Protein AF-A0A562Q7J7-F1 (afdb_monomer_lite)

Secondary structure (DSSP, 8-state):
----PPPHHHHHHHHHHHHHTT----HHHHHHHH-S-HHHHHHHHHHHHHHHHHHHSHHHHHHHHHHHHHHHHHHHHHHHHHHHHHHHHHHHHHHHHHHHHHHHHHHHHHHHHHHHHHHHHHHHHHHHHHHHHHHHHHHHHHHHHHHHHHHHHHHHHHHHHHHHHHHHHHHHHHHHHHHHHHHHHHHHHHHHHHHHHHHHHHHHHHHHHHHHHHHHHHHHHHHHHHHHHHHHHHHHHHHHHHHHHHHHHHHSS---

Organism: NCBI:txid459528

pLDDT: mean 88.4, std 13.12, range [31.81, 98.38]

Structure (mmCIF, N/CA/C/O backbone):
data_AF-A0A562Q7J7-F1
#
_entry.id   AF-A0A562Q7J7-F1
#
loop_
_atom_site.group_PDB
_atom_site.id
_atom_site.type_symbol
_atom_site.label_atom_id
_atom_site.label_alt_id
_atom_site.label_comp_id
_atom_site.label_asym_id
_atom_site.label_entity_id
_atom_site.label_seq_id
_atom_site.pdbx_PDB_ins_code
_atom_site.Cartn_x
_atom_site.Cartn_y
_atom_site.Cartn_z
_atom_site.occupancy
_atom_site.B_iso_or_equiv
_atom_site.auth_seq_id
_atom_site.auth_comp_id
_atom_site.auth_asym_id
_atom_site.auth_atom_id
_atom_site.pdbx_PDB_model_num
ATOM 1 N N . MET A 1 1 ? -85.890 -33.915 95.469 1.00 35.91 1 MET A N 1
ATOM 2 C CA . MET A 1 1 ? -85.700 -32.673 94.689 1.00 35.91 1 MET A CA 1
ATOM 3 C C . MET A 1 1 ? -84.380 -32.047 95.105 1.00 35.91 1 MET A C 1
ATOM 5 O O . MET A 1 1 ? -84.135 -31.919 96.298 1.00 35.91 1 MET A O 1
ATOM 9 N N . SER A 1 2 ? -83.494 -31.827 94.133 1.00 39.31 2 SER A N 1
ATOM 10 C CA . SER A 1 2 ? -82.071 -31.518 94.318 1.00 39.31 2 SER A CA 1
ATOM 11 C C . SER A 1 2 ? -81.856 -30.267 95.178 1.00 39.31 2 SER A C 1
ATOM 13 O O . SER A 1 2 ? -82.356 -29.193 94.851 1.00 39.31 2 SER A O 1
ATOM 15 N N . ARG A 1 3 ? -81.115 -30.404 96.286 1.00 50.59 3 ARG A N 1
ATOM 16 C CA . ARG A 1 3 ? -80.579 -29.270 97.048 1.00 50.59 3 ARG A CA 1
ATOM 17 C C . ARG A 1 3 ? -79.450 -28.661 96.215 1.00 50.59 3 ARG A C 1
ATOM 19 O O . ARG A 1 3 ? -78.318 -29.124 96.313 1.00 50.59 3 ARG A O 1
ATOM 26 N N . SER A 1 4 ? -79.756 -27.663 95.388 1.00 56.75 4 SER A N 1
ATOM 27 C CA . SER A 1 4 ? -78.712 -26.873 94.728 1.00 56.75 4 SER A CA 1
ATOM 28 C C . SER A 1 4 ? -77.917 -26.139 95.808 1.00 56.75 4 SER A C 1
ATOM 30 O O . SER A 1 4 ? -78.435 -25.238 96.467 1.00 56.75 4 SER A O 1
ATOM 32 N N . GLY A 1 5 ? -76.692 -26.593 96.069 1.00 68.69 5 GLY A N 1
ATOM 33 C CA . GLY A 1 5 ? -75.758 -25.894 96.943 1.00 68.69 5 GLY A CA 1
ATOM 34 C C . GLY A 1 5 ? -75.297 -24.598 96.280 1.00 68.69 5 GLY A C 1
ATOM 35 O O . GLY A 1 5 ? -75.133 -24.548 95.066 1.00 68.69 5 GLY A O 1
ATOM 36 N N . ILE A 1 6 ? -75.101 -23.553 97.077 1.00 80.50 6 ILE A N 1
ATOM 37 C CA . ILE A 1 6 ? -74.568 -22.267 96.610 1.00 80.50 6 ILE A CA 1
ATOM 38 C C . ILE A 1 6 ? -73.103 -22.429 96.222 1.00 80.50 6 ILE A C 1
ATOM 40 O O . ILE A 1 6 ? -72.349 -23.073 96.957 1.00 80.50 6 ILE A O 1
ATOM 44 N N . SER A 1 7 ? -72.698 -21.830 95.103 1.00 85.50 7 SER A N 1
ATOM 45 C CA . SER A 1 7 ? -71.311 -21.829 94.644 1.00 85.50 7 SER A CA 1
ATOM 46 C C . SER A 1 7 ? -70.548 -20.573 95.092 1.00 85.50 7 SER A C 1
ATOM 48 O O . SER A 1 7 ? -71.128 -19.536 95.416 1.00 85.50 7 SER A O 1
ATOM 50 N N . LYS A 1 8 ? -69.211 -20.645 95.075 1.00 82.00 8 LYS A N 1
ATOM 51 C CA . LYS A 1 8 ? -68.334 -19.491 95.339 1.00 82.00 8 LYS A CA 1
ATOM 52 C C . LYS A 1 8 ? -68.566 -18.348 94.336 1.00 82.00 8 LYS A C 1
ATOM 54 O O . LYS A 1 8 ? -68.459 -17.188 94.718 1.00 82.00 8 LYS A O 1
ATOM 59 N N . ALA A 1 9 ? -68.928 -18.663 93.088 1.00 83.38 9 ALA A N 1
ATOM 60 C CA . ALA A 1 9 ? -69.230 -17.672 92.054 1.00 83.38 9 ALA A CA 1
ATOM 61 C C . ALA A 1 9 ? -70.526 -16.894 92.351 1.00 83.38 9 ALA A C 1
ATOM 63 O O . ALA A 1 9 ? -70.558 -15.681 92.166 1.00 83.38 9 ALA A O 1
ATOM 64 N N . ASP A 1 10 ? -71.550 -17.561 92.895 1.00 84.56 10 ASP A N 1
ATOM 65 C CA . ASP A 1 10 ? -72.810 -16.908 93.285 1.00 84.56 10 ASP A CA 1
ATOM 66 C C . ASP A 1 10 ? -72.589 -15.920 94.441 1.00 84.56 10 ASP A C 1
ATOM 68 O O . ASP A 1 10 ? -73.113 -14.806 94.435 1.00 84.56 10 ASP A O 1
ATOM 72 N N . VAL A 1 11 ? -71.748 -16.300 95.413 1.00 84.56 11 VAL A N 1
ATOM 73 C CA . VAL A 1 11 ? -71.340 -15.423 96.526 1.00 84.56 11 VAL A CA 1
ATOM 74 C C . VAL A 1 11 ? -70.516 -14.238 96.019 1.00 84.56 11 VAL A C 1
ATOM 76 O O . VAL A 1 11 ? -70.746 -13.112 96.454 1.00 84.56 11 VAL A O 1
ATOM 79 N N . GLN A 1 12 ? -69.596 -14.467 95.079 1.00 85.25 12 GLN A N 1
ATOM 80 C CA . GLN A 1 12 ? -68.791 -13.413 94.457 1.00 85.25 12 GLN A CA 1
ATOM 81 C C . GLN A 1 12 ? -69.664 -12.392 93.719 1.00 85.25 12 GLN A C 1
ATOM 83 O O . GLN A 1 12 ? -69.497 -11.189 93.902 1.00 85.25 12 GLN A O 1
ATOM 88 N N . HIS A 1 13 ? -70.628 -12.864 92.929 1.00 85.50 13 HIS A N 1
ATOM 89 C CA . HIS A 1 13 ? -71.515 -11.996 92.163 1.00 85.50 13 HIS A CA 1
ATOM 90 C C . HIS A 1 13 ? -72.437 -11.166 93.069 1.00 85.50 13 HIS A C 1
ATOM 92 O O . HIS A 1 13 ? -72.634 -9.975 92.835 1.00 85.50 13 HIS A O 1
ATOM 98 N N . ALA A 1 14 ? -72.946 -11.762 94.152 1.00 84.75 14 ALA A N 1
ATOM 99 C CA . ALA A 1 14 ? -73.742 -11.054 95.152 1.00 84.75 14 ALA A CA 1
ATOM 100 C C . ALA A 1 14 ? -72.937 -9.974 95.892 1.00 84.75 14 ALA A C 1
ATOM 102 O O . ALA A 1 14 ? -73.453 -8.883 96.130 1.00 84.75 14 ALA A O 1
ATOM 103 N N . ILE A 1 15 ? -71.669 -10.254 96.220 1.00 84.31 15 ILE A N 1
ATOM 104 C CA . ILE A 1 15 ? -70.741 -9.263 96.782 1.00 84.31 15 ILE A CA 1
ATOM 105 C C . ILE A 1 15 ? -70.550 -8.100 95.801 1.00 84.31 15 ILE A C 1
ATOM 107 O O . ILE A 1 15 ? -70.709 -6.950 96.192 1.00 84.31 15 ILE A O 1
ATOM 111 N N . GLU A 1 16 ? -70.277 -8.381 94.526 1.00 85.06 16 GLU A N 1
ATOM 112 C CA . GLU A 1 16 ? -70.058 -7.348 93.504 1.00 85.06 16 GLU A CA 1
ATOM 113 C C . GLU A 1 16 ? -71.302 -6.493 93.229 1.00 85.06 16 GLU A C 1
ATOM 115 O O . GLU A 1 16 ? -71.177 -5.290 92.997 1.00 85.06 16 GLU A O 1
ATOM 120 N N . MET A 1 17 ? -72.502 -7.082 93.267 1.00 84.69 17 MET A N 1
ATOM 121 C CA . MET A 1 17 ? -73.753 -6.326 93.162 1.00 84.69 17 MET A CA 1
ATOM 122 C C . MET A 1 17 ? -73.960 -5.407 94.370 1.00 84.69 17 MET A C 1
ATOM 124 O O . MET A 1 17 ? -74.238 -4.224 94.187 1.00 84.69 17 MET A O 1
ATOM 128 N N . LEU A 1 18 ? -73.752 -5.911 95.592 1.00 84.12 18 LEU A N 1
ATOM 129 C CA . LEU A 1 18 ? -73.847 -5.101 96.813 1.00 84.12 18 LEU A CA 1
ATOM 130 C C . LEU A 1 18 ? -72.819 -3.959 96.833 1.00 84.12 18 LEU A C 1
ATOM 132 O O . LEU A 1 18 ? -73.160 -2.842 97.219 1.00 84.12 18 LEU A O 1
ATOM 136 N N . GLU A 1 19 ? -71.592 -4.214 96.368 1.00 84.50 19 GLU A N 1
ATOM 137 C CA . GLU A 1 19 ? -70.528 -3.209 96.245 1.00 84.50 19 GLU A CA 1
ATOM 138 C C . GLU A 1 19 ? -70.881 -2.119 95.220 1.00 84.50 19 GLU A C 1
ATOM 140 O O . GLU A 1 19 ? -70.718 -0.934 95.511 1.00 84.50 19 GLU A O 1
ATOM 145 N N . LYS A 1 20 ? -71.410 -2.488 94.043 1.00 84.50 20 LYS A N 1
ATOM 146 C CA . LYS A 1 20 ? -71.852 -1.525 93.013 1.00 84.50 20 LYS A CA 1
ATOM 147 C C . LYS A 1 20 ? -73.041 -0.675 93.463 1.00 84.50 20 LYS A C 1
ATOM 149 O O . LYS A 1 20 ? -73.146 0.478 93.059 1.00 84.50 20 LYS A O 1
ATOM 154 N N . GLU A 1 21 ? -73.917 -1.233 94.295 1.00 83.31 21 GLU A N 1
ATOM 155 C CA . GLU A 1 21 ? -75.060 -0.531 94.890 1.00 83.31 21 GLU A CA 1
ATOM 156 C C . GLU A 1 21 ? -74.686 0.311 96.126 1.00 83.31 21 GLU A C 1
ATOM 158 O O . GLU A 1 21 ? -75.551 0.984 96.688 1.00 83.31 21 GLU A O 1
ATOM 163 N N . GLY A 1 22 ? -73.420 0.284 96.569 1.00 78.75 22 GLY A N 1
ATOM 164 C CA . GLY A 1 22 ? -72.950 1.016 97.751 1.00 78.75 22 GLY A CA 1
ATOM 165 C C . GLY A 1 22 ? -73.528 0.503 99.077 1.00 78.75 22 GLY A C 1
ATOM 166 O O . GLY A 1 22 ? -73.533 1.233 100.069 1.00 78.75 22 GLY A O 1
ATOM 167 N N . LYS A 1 23 ? -74.043 -0.732 99.103 1.00 81.00 23 LYS A N 1
ATOM 168 C CA . LYS A 1 23 ? -74.654 -1.367 100.281 1.00 81.00 23 LYS A CA 1
ATOM 169 C C . LYS A 1 23 ? -73.618 -2.146 101.097 1.00 81.00 23 LYS A C 1
ATOM 171 O O . LYS A 1 23 ? -72.549 -2.506 100.605 1.00 81.00 23 LYS A O 1
ATOM 176 N N . SER A 1 24 ? -73.926 -2.426 102.367 1.00 74.56 24 SER A N 1
ATOM 177 C CA . SER A 1 24 ? -73.033 -3.186 103.246 1.00 74.56 24 SER A CA 1
ATOM 178 C C . SER A 1 24 ? -72.863 -4.630 102.771 1.00 74.56 24 SER A C 1
ATOM 180 O O . SER A 1 24 ? -73.827 -5.359 102.566 1.00 74.56 24 SER A O 1
ATOM 182 N N . VAL A 1 25 ? -71.615 -5.078 102.632 1.00 83.56 25 VAL A N 1
ATOM 183 C CA . VAL A 1 25 ? -71.286 -6.452 102.223 1.00 83.56 25 VAL A CA 1
ATOM 184 C C . VAL A 1 25 ? -71.205 -7.346 103.463 1.00 83.56 25 VAL A C 1
ATOM 186 O O . VAL A 1 25 ? -70.131 -7.800 103.873 1.00 83.56 25 VAL A O 1
ATOM 189 N N . THR A 1 26 ? -72.342 -7.570 104.125 1.00 85.06 26 THR A N 1
ATOM 190 C CA . THR A 1 26 ? -72.429 -8.486 105.272 1.00 85.06 26 THR A CA 1
ATOM 191 C C . THR A 1 26 ? -72.976 -9.853 104.853 1.00 85.06 26 THR A C 1
ATOM 193 O O . THR A 1 26 ? -73.651 -9.992 103.836 1.00 85.06 26 THR A O 1
ATOM 196 N N . VAL A 1 27 ? -72.666 -10.908 105.618 1.00 82.50 27 VAL A N 1
ATOM 197 C CA . VAL A 1 27 ? -73.161 -12.271 105.329 1.00 82.50 27 VAL A CA 1
ATOM 198 C C . VAL A 1 27 ? -74.701 -12.329 105.280 1.00 82.50 27 VAL A C 1
ATOM 200 O O . VAL A 1 27 ? -75.218 -13.000 104.387 1.00 82.50 27 VAL A O 1
ATOM 203 N N . PRO A 1 28 ? -75.451 -11.635 106.164 1.00 82.31 28 PRO A N 1
ATOM 204 C CA . PRO A 1 28 ? -76.903 -11.505 106.040 1.00 82.31 28 PRO A CA 1
ATOM 205 C C . PRO A 1 28 ? -77.363 -10.848 104.735 1.00 82.31 28 PRO A C 1
ATOM 207 O O . PRO A 1 28 ? -78.268 -11.380 104.100 1.00 82.31 28 PRO A O 1
ATOM 210 N N . ASP A 1 29 ? -76.721 -9.761 104.304 1.00 83.62 29 ASP A N 1
ATOM 211 C CA . ASP A 1 29 ? -77.108 -9.036 103.084 1.00 83.62 29 ASP A CA 1
ATOM 212 C C . ASP A 1 29 ? -76.883 -9.894 101.834 1.00 83.62 29 ASP A C 1
ATOM 214 O O . ASP A 1 29 ? -77.772 -10.038 100.998 1.00 83.62 29 ASP A O 1
ATOM 218 N N . ILE A 1 30 ? -75.734 -10.573 101.756 1.00 83.88 30 ILE A N 1
ATOM 219 C CA . ILE A 1 30 ? -75.434 -11.530 100.680 1.00 83.88 30 ILE A CA 1
ATOM 220 C C . ILE A 1 30 ? -76.483 -12.646 100.663 1.00 83.88 30 ILE A C 1
ATOM 222 O O . ILE A 1 30 ? -76.995 -13.023 99.612 1.00 83.88 30 ILE A O 1
ATOM 226 N N . ARG A 1 31 ? -76.854 -13.154 101.840 1.00 84.62 31 ARG A N 1
ATOM 227 C CA . ARG A 1 31 ? -77.850 -14.216 101.989 1.00 84.62 31 ARG A CA 1
ATOM 228 C C . ARG A 1 31 ? -79.251 -13.793 101.543 1.00 84.62 31 ARG A C 1
ATOM 230 O O . ARG A 1 31 ? -79.987 -14.649 101.063 1.00 84.62 31 ARG A O 1
ATOM 237 N N . VAL A 1 32 ? -79.624 -12.519 101.683 1.00 83.50 32 VAL A N 1
ATOM 238 C CA . VAL A 1 32 ? -80.907 -11.994 101.176 1.00 83.50 32 VAL A CA 1
ATOM 239 C C . VAL A 1 32 ? -80.967 -12.069 99.647 1.00 83.50 32 VAL A C 1
ATOM 241 O O . VAL A 1 32 ? -82.028 -12.359 99.102 1.00 83.50 32 VAL A O 1
ATOM 244 N N . LEU A 1 33 ? -79.839 -11.880 98.959 1.00 80.88 33 LEU A N 1
ATOM 245 C CA . LEU A 1 33 ? -79.770 -11.915 97.496 1.00 80.88 33 LEU A CA 1
ATOM 246 C C . LEU A 1 33 ? -79.760 -13.327 96.896 1.00 80.88 33 LEU A C 1
ATOM 248 O O . LEU A 1 33 ? -80.424 -13.555 95.890 1.00 80.88 33 LEU A O 1
ATOM 252 N N . ILE A 1 34 ? -79.009 -14.267 97.480 1.00 83.38 34 ILE A N 1
ATOM 253 C CA . ILE A 1 34 ? -78.770 -15.597 96.868 1.00 83.38 34 ILE A CA 1
ATOM 254 C C . ILE A 1 34 ? -79.280 -16.783 97.702 1.00 83.38 34 ILE A C 1
ATOM 256 O O . ILE A 1 34 ? -79.218 -17.930 97.262 1.00 83.38 34 ILE A O 1
ATOM 260 N N . GLY A 1 35 ? -79.801 -16.538 98.908 1.00 77.25 35 GLY A N 1
ATOM 261 C CA . GLY A 1 35 ? -80.276 -17.576 99.828 1.00 77.25 35 GLY A CA 1
ATOM 262 C C . GLY A 1 35 ? -79.152 -18.376 100.506 1.00 77.25 35 GLY A C 1
ATOM 263 O O . GLY A 1 35 ? -77.994 -17.984 100.490 1.00 77.25 35 GLY A O 1
ATOM 264 N N . GLY A 1 36 ? -79.493 -19.507 101.143 1.00 82.25 36 GLY A N 1
ATOM 265 C CA . GLY A 1 36 ? -78.559 -20.540 101.643 1.00 82.25 36 GLY A CA 1
ATOM 266 C C . GLY A 1 36 ? -78.050 -20.433 103.083 1.00 82.25 36 GLY A C 1
ATOM 267 O O . GLY A 1 36 ? -78.673 -19.801 103.937 1.00 82.25 36 GLY A O 1
ATOM 268 N N . SER A 1 37 ? -76.966 -21.158 103.398 1.00 83.06 37 SER A N 1
ATOM 269 C CA . SER A 1 37 ? -76.436 -21.278 104.767 1.00 83.06 37 SER A CA 1
ATOM 270 C C . SER A 1 37 ? -75.451 -20.160 105.092 1.00 83.06 37 SER A C 1
ATOM 272 O O . SER A 1 37 ? -74.492 -19.931 104.353 1.00 83.06 37 SER A O 1
ATOM 274 N N . PHE A 1 38 ? -75.644 -19.523 106.249 1.00 83.75 38 PHE A N 1
ATOM 275 C CA . PHE A 1 38 ? -74.764 -18.475 106.765 1.00 83.75 38 PHE A CA 1
ATOM 276 C C . PHE A 1 38 ? -73.295 -18.921 106.810 1.00 83.75 38 PHE A C 1
ATOM 278 O O . PHE A 1 38 ? -72.417 -18.184 106.377 1.00 83.75 38 PHE A O 1
ATOM 285 N N . THR A 1 39 ? -73.022 -20.147 107.267 1.00 82.38 39 THR A N 1
ATOM 286 C CA . THR A 1 39 ? -71.656 -20.681 107.400 1.00 82.38 39 THR A CA 1
ATOM 287 C C . THR A 1 39 ? -70.979 -20.909 106.049 1.00 82.38 39 THR A C 1
ATOM 289 O O . THR A 1 39 ? -69.785 -20.655 105.905 1.00 82.38 39 THR A O 1
ATOM 292 N N . THR A 1 40 ? -71.741 -21.333 105.039 1.00 83.56 40 THR A N 1
ATOM 293 C CA . THR A 1 40 ? -71.252 -21.536 103.669 1.00 83.56 40 THR A CA 1
ATOM 294 C C . THR A 1 40 ? -70.923 -20.202 103.004 1.00 83.56 40 THR A C 1
ATOM 296 O O . THR A 1 40 ? -69.844 -20.053 102.437 1.00 83.56 40 THR A O 1
ATOM 299 N N . ILE A 1 41 ? -71.799 -19.205 103.147 1.00 85.00 41 ILE A N 1
ATOM 300 C CA . ILE A 1 41 ? -71.570 -17.850 102.624 1.00 85.00 41 ILE A CA 1
ATOM 301 C C . ILE A 1 41 ? -70.400 -17.187 103.351 1.00 85.00 41 ILE A C 1
ATOM 303 O O . ILE A 1 41 ? -69.551 -16.580 102.711 1.00 85.00 41 ILE A O 1
ATOM 307 N N . GLN A 1 42 ? -70.302 -17.333 104.674 1.00 86.50 42 GLN A N 1
ATOM 308 C CA . GLN A 1 42 ? -69.194 -16.786 105.457 1.00 86.50 42 GLN A CA 1
ATOM 309 C C . GLN A 1 42 ? -67.849 -17.406 105.059 1.00 86.50 42 GLN A C 1
ATOM 311 O O . GLN A 1 42 ? -66.854 -16.690 104.957 1.00 86.50 42 GLN A O 1
ATOM 316 N N . ARG A 1 43 ? -67.813 -18.722 104.814 1.00 85.56 43 ARG A N 1
ATOM 317 C CA . ARG A 1 43 ? -66.619 -19.411 104.318 1.00 85.56 43 ARG A CA 1
ATOM 318 C C . ARG A 1 43 ? -66.225 -18.900 102.933 1.00 85.56 43 ARG A C 1
ATOM 320 O O . ARG A 1 43 ? -65.081 -18.497 102.758 1.00 85.56 43 ARG A O 1
ATOM 327 N N . PHE A 1 44 ? -67.160 -18.858 101.982 1.00 88.06 44 PHE A N 1
ATOM 328 C CA . PHE A 1 44 ? -66.862 -18.367 100.635 1.00 88.06 44 PHE A CA 1
ATOM 329 C C . PHE A 1 44 ? -66.492 -16.884 100.618 1.00 88.06 44 PHE A C 1
ATOM 331 O O . PHE A 1 44 ? -65.549 -16.528 99.926 1.00 88.06 44 PHE A O 1
ATOM 338 N N . LYS A 1 45 ? -67.130 -16.039 101.438 1.00 85.88 45 LYS A N 1
ATOM 339 C CA . LYS A 1 45 ? -66.748 -14.631 101.624 1.00 85.88 45 LYS A CA 1
ATOM 340 C C . LYS A 1 45 ? -65.309 -14.502 102.130 1.00 85.88 45 LYS A C 1
ATOM 342 O O . LYS A 1 45 ? -64.557 -13.716 101.574 1.00 85.88 45 LYS A O 1
ATOM 347 N N . LYS A 1 46 ? -64.899 -15.306 103.120 1.00 83.94 46 LYS A N 1
ATOM 348 C CA . LYS A 1 46 ? -63.509 -15.319 103.614 1.00 83.94 46 LYS A CA 1
ATOM 349 C C . LYS A 1 46 ? -62.511 -15.815 102.568 1.00 83.94 46 LYS A C 1
ATOM 351 O O . LYS A 1 46 ? -61.434 -15.246 102.452 1.00 83.94 46 LYS A O 1
ATOM 356 N N . GLU A 1 47 ? -62.849 -16.860 101.815 1.00 83.44 47 GLU A N 1
ATOM 357 C CA . GLU A 1 47 ? -61.997 -17.367 100.728 1.00 83.44 47 GLU A CA 1
ATOM 358 C C . GLU A 1 47 ? -61.855 -16.328 99.600 1.00 83.44 47 GLU A C 1
ATOM 360 O O . GLU A 1 47 ? -60.758 -16.104 99.105 1.00 83.44 47 GLU A O 1
ATOM 365 N N . ILE A 1 48 ? -62.941 -15.638 99.245 1.00 84.19 48 ILE A N 1
ATOM 366 C CA . ILE A 1 48 ? -62.955 -14.518 98.291 1.00 84.19 48 ILE A CA 1
ATOM 367 C C . ILE A 1 48 ? -62.116 -13.337 98.796 1.00 84.19 48 ILE A C 1
ATOM 369 O O . ILE A 1 48 ? -61.356 -12.743 98.034 1.00 84.19 48 ILE A O 1
ATOM 373 N N . GLU A 1 49 ? -62.234 -12.987 100.077 1.00 79.94 49 GLU A N 1
ATOM 374 C CA . GLU A 1 49 ? -61.443 -11.924 100.702 1.00 79.94 49 GLU A CA 1
ATOM 375 C C . GLU A 1 49 ? -59.952 -12.278 100.736 1.00 79.94 49 GLU A C 1
ATOM 377 O O . GLU A 1 49 ? -59.127 -11.418 100.437 1.00 79.94 49 GLU A O 1
ATOM 382 N N . ALA A 1 50 ? -59.601 -13.536 101.018 1.00 76.50 50 ALA A N 1
ATOM 383 C CA . ALA A 1 50 ? -58.223 -14.028 100.978 1.00 76.50 50 ALA A CA 1
ATOM 384 C C . ALA A 1 50 ? -57.642 -14.015 99.550 1.00 76.50 50 ALA A C 1
ATOM 386 O O . ALA A 1 50 ? -56.506 -13.577 99.347 1.00 76.50 50 ALA A O 1
ATOM 387 N N . ASP A 1 51 ? -58.429 -14.407 98.544 1.00 76.56 51 ASP A N 1
ATOM 388 C CA . ASP A 1 51 ? -58.026 -14.347 97.133 1.00 76.56 51 ASP A CA 1
ATOM 389 C C . ASP A 1 51 ? -57.840 -12.888 96.671 1.00 76.56 51 ASP A C 1
ATOM 391 O O . ASP A 1 51 ? -56.832 -12.544 96.043 1.00 76.56 51 ASP A O 1
ATOM 395 N N . ARG A 1 52 ? -58.762 -11.988 97.053 1.00 72.75 52 ARG A N 1
ATOM 396 C CA . ARG A 1 52 ? -58.663 -10.541 96.790 1.00 72.75 52 ARG A CA 1
ATOM 397 C C . ARG A 1 52 ? -57.453 -9.920 97.495 1.00 72.75 52 ARG A C 1
ATOM 399 O O . ARG A 1 52 ? -56.752 -9.120 96.877 1.00 72.75 52 ARG A O 1
ATOM 406 N N . GLN A 1 53 ? -57.151 -10.297 98.737 1.00 65.44 53 GLN A N 1
ATOM 407 C CA . GLN A 1 53 ? -55.951 -9.857 99.468 1.00 65.44 53 GLN A CA 1
ATOM 408 C C . GLN A 1 53 ? -54.657 -10.378 98.836 1.00 65.44 53 GLN A C 1
ATOM 410 O O . GLN A 1 53 ? -53.660 -9.664 98.813 1.00 65.44 53 GLN A O 1
ATOM 415 N N . THR A 1 54 ? -54.666 -11.572 98.249 1.00 65.81 54 THR A N 1
ATOM 416 C CA . THR A 1 54 ? -53.506 -12.118 97.525 1.00 65.81 54 THR A CA 1
ATOM 417 C C . THR A 1 54 ? -53.250 -11.354 96.216 1.00 65.81 54 THR A C 1
ATOM 419 O O . THR A 1 54 ? -52.103 -11.108 95.845 1.00 65.81 54 THR A O 1
ATOM 422 N N . MET A 1 55 ? -54.316 -10.895 95.552 1.00 64.25 55 MET A N 1
ATOM 423 C CA . MET A 1 55 ? -54.264 -10.071 94.334 1.00 64.25 55 MET A CA 1
ATOM 424 C C . MET A 1 55 ? -53.981 -8.574 94.588 1.00 64.25 55 MET A C 1
ATOM 426 O O . MET A 1 55 ? -53.496 -7.885 93.691 1.00 64.25 55 MET A O 1
ATOM 430 N N . THR A 1 56 ? -54.275 -8.047 95.782 1.00 67.19 56 THR A N 1
ATOM 431 C CA . THR A 1 56 ? -54.140 -6.607 96.121 1.00 67.19 56 THR A CA 1
ATOM 432 C C . THR A 1 56 ? -53.054 -6.298 97.159 1.00 67.19 56 THR A C 1
ATOM 434 O O . THR A 1 56 ? -52.632 -5.143 97.300 1.00 67.19 56 THR A O 1
ATOM 437 N N . GLY A 1 57 ? -52.572 -7.323 97.860 1.00 70.69 57 GLY A N 1
ATOM 438 C CA . GLY A 1 57 ? -51.456 -7.256 98.791 1.00 70.69 57 GLY A CA 1
ATOM 439 C C . GLY A 1 57 ? -50.097 -7.120 98.091 1.00 70.69 57 GLY A C 1
ATOM 440 O O . GLY A 1 57 ? -50.028 -7.018 96.863 1.00 70.69 57 GLY A O 1
ATOM 441 N N . PRO A 1 58 ? -48.993 -7.130 98.857 1.00 71.62 58 PRO A N 1
ATOM 442 C CA . PRO A 1 58 ? -47.643 -6.880 98.344 1.00 71.62 58 PRO A CA 1
ATOM 443 C C . PRO A 1 58 ? -47.260 -7.776 97.155 1.00 71.62 58 PRO A C 1
ATOM 445 O O . PRO A 1 58 ? -46.716 -7.287 96.171 1.00 71.62 58 PRO A O 1
ATOM 448 N N . ALA A 1 59 ? -47.623 -9.063 97.194 1.00 73.25 59 ALA A N 1
ATOM 449 C CA . ALA A 1 59 ? -47.348 -10.018 96.118 1.00 73.25 59 ALA A CA 1
ATOM 450 C C . ALA A 1 59 ? -48.130 -9.724 94.821 1.00 73.25 59 ALA A C 1
ATOM 452 O O . ALA A 1 59 ? -47.583 -9.853 93.726 1.00 73.25 59 ALA A O 1
ATOM 453 N N . GLY A 1 60 ? -49.391 -9.290 94.927 1.00 76.44 60 GLY A N 1
ATOM 454 C CA . GLY A 1 60 ? -50.212 -8.902 93.778 1.00 76.44 60 GLY A CA 1
ATOM 455 C C . GLY A 1 60 ? -49.747 -7.600 93.116 1.00 76.44 60 GLY A C 1
ATOM 456 O O . GLY A 1 60 ? -49.780 -7.494 91.890 1.00 76.44 60 GLY A O 1
ATOM 457 N N . ARG A 1 61 ? -49.239 -6.643 93.909 1.00 78.50 61 ARG A N 1
ATOM 458 C CA . ARG A 1 61 ? -48.593 -5.419 93.397 1.00 78.50 61 ARG A CA 1
ATOM 459 C C . ARG A 1 61 ? -47.297 -5.738 92.658 1.00 78.50 61 ARG A C 1
ATOM 461 O O . ARG A 1 61 ? -47.183 -5.378 91.498 1.00 78.50 61 ARG A O 1
ATOM 468 N N . ILE A 1 62 ? -46.413 -6.539 93.261 1.00 82.31 62 ILE A N 1
ATOM 469 C CA . ILE A 1 62 ? -45.173 -7.007 92.616 1.00 82.31 62 ILE A CA 1
ATOM 470 C C . ILE A 1 62 ? -45.473 -7.711 91.284 1.00 82.31 62 ILE A C 1
ATOM 472 O O . ILE A 1 62 ? -44.804 -7.464 90.287 1.00 82.31 62 ILE A O 1
ATOM 476 N N . ARG A 1 63 ? -46.506 -8.562 91.230 1.00 84.50 63 ARG A N 1
ATOM 477 C CA . ARG A 1 63 ? -46.906 -9.238 89.986 1.00 84.50 63 ARG A CA 1
ATOM 478 C C . ARG A 1 63 ? -47.362 -8.253 88.907 1.00 84.50 63 ARG A C 1
ATOM 480 O O . ARG A 1 63 ? -47.033 -8.448 87.738 1.00 84.50 63 ARG A O 1
ATOM 487 N N . ARG A 1 64 ? -48.119 -7.220 89.285 1.00 83.62 64 ARG A N 1
ATOM 488 C CA . ARG A 1 64 ? -48.575 -6.169 88.367 1.00 83.62 64 ARG A CA 1
ATOM 489 C C . ARG A 1 64 ? -47.399 -5.342 87.853 1.00 83.62 64 ARG A C 1
ATOM 491 O O . ARG A 1 64 ? -47.265 -5.223 86.643 1.00 83.62 64 ARG A O 1
ATOM 498 N N . ASP A 1 65 ? -46.519 -4.898 88.746 1.00 85.81 65 ASP A N 1
ATOM 499 C CA . ASP A 1 65 ? -45.334 -4.102 88.410 1.00 85.81 65 ASP A CA 1
ATOM 500 C C . ASP A 1 65 ? -44.384 -4.877 87.478 1.00 85.81 65 ASP A C 1
ATOM 502 O O . ASP A 1 65 ? -43.878 -4.329 86.503 1.00 85.81 65 ASP A O 1
ATOM 506 N N . ILE A 1 66 ? -44.192 -6.184 87.711 1.00 89.50 66 ILE A N 1
ATOM 507 C CA . ILE A 1 66 ? -43.419 -7.056 86.809 1.00 89.50 66 ILE A CA 1
ATOM 508 C C . ILE A 1 66 ? -44.101 -7.180 85.443 1.00 89.50 66 ILE A C 1
ATOM 510 O O . ILE A 1 66 ? -43.424 -7.127 84.421 1.00 89.50 66 ILE A O 1
ATOM 514 N N . THR A 1 67 ? -45.425 -7.349 85.403 1.00 89.06 67 THR A N 1
ATOM 515 C CA . THR A 1 67 ? -46.165 -7.471 84.133 1.00 89.06 67 THR A CA 1
ATOM 516 C C . THR A 1 67 ? -46.071 -6.179 83.321 1.00 89.06 67 THR A C 1
ATOM 518 O O . THR A 1 67 ? -45.861 -6.223 82.113 1.00 89.06 67 THR A O 1
ATOM 521 N N . GLU A 1 68 ? -46.170 -5.030 83.988 1.00 90.38 68 GLU A N 1
ATOM 522 C CA . GLU A 1 68 ? -46.035 -3.714 83.369 1.00 90.38 68 GLU A CA 1
ATOM 523 C C . GLU A 1 68 ? -44.605 -3.464 82.873 1.00 90.38 68 GLU A C 1
ATOM 525 O O . GLU A 1 68 ? -44.417 -3.006 81.748 1.00 90.38 68 GLU A O 1
ATOM 530 N N . LEU A 1 69 ? -43.589 -3.856 83.650 1.00 93.19 69 LEU A N 1
ATOM 531 C CA . LEU A 1 69 ? -42.192 -3.787 83.222 1.00 93.19 69 LEU A CA 1
ATOM 532 C C . LEU A 1 69 ? -41.919 -4.681 82.005 1.00 93.19 69 LEU A C 1
ATOM 534 O O . LEU A 1 69 ? -41.218 -4.261 81.088 1.00 93.19 69 LEU A O 1
ATOM 538 N N . VAL A 1 70 ? -42.473 -5.898 81.977 1.00 93.69 70 VAL A N 1
ATOM 539 C CA . VAL A 1 70 ? -42.349 -6.815 80.832 1.00 93.69 70 VAL A CA 1
ATOM 540 C C . VAL A 1 70 ? -43.015 -6.225 79.589 1.00 93.69 70 VAL A C 1
ATOM 542 O O . VAL A 1 70 ? -42.399 -6.251 78.528 1.00 93.69 70 VAL A O 1
ATOM 545 N N . ALA A 1 71 ? -44.204 -5.629 79.718 1.00 91.94 71 ALA A N 1
ATOM 546 C CA . ALA A 1 71 ? -44.880 -4.956 78.608 1.00 91.94 71 ALA A CA 1
ATOM 547 C C . ALA A 1 71 ? -44.064 -3.764 78.073 1.00 91.94 71 ALA A C 1
ATOM 549 O O . ALA A 1 71 ? -43.865 -3.636 76.869 1.00 91.94 71 ALA A O 1
ATOM 550 N N . GLN A 1 72 ? -43.496 -2.937 78.959 1.00 93.44 72 GLN A N 1
ATOM 551 C CA . GLN A 1 72 ? -42.602 -1.842 78.556 1.00 93.44 72 GLN A CA 1
ATOM 552 C C . GLN A 1 72 ? -41.329 -2.354 77.864 1.00 93.44 72 GLN A C 1
ATOM 554 O O . GLN A 1 72 ? -40.824 -1.719 76.936 1.00 93.44 72 GLN A O 1
ATOM 559 N N . LEU A 1 73 ? -40.792 -3.495 78.309 1.00 94.88 73 LEU A N 1
ATOM 560 C CA . LEU A 1 73 ? -39.628 -4.123 77.685 1.00 94.88 73 LEU A CA 1
ATOM 561 C C . LEU A 1 73 ? -39.963 -4.664 76.290 1.00 94.88 73 LEU A C 1
ATOM 563 O O . LEU A 1 73 ? -39.158 -4.510 75.373 1.00 94.88 73 LEU A O 1
ATOM 567 N N . GLU A 1 74 ? -41.142 -5.266 76.130 1.00 94.31 74 GLU A N 1
ATOM 568 C CA . GLU A 1 74 ? -41.668 -5.747 74.851 1.00 94.31 74 GLU A CA 1
ATOM 569 C C . GLU A 1 74 ? -41.856 -4.588 73.866 1.00 94.31 74 GLU A C 1
ATOM 571 O O . GLU A 1 74 ? -41.314 -4.631 72.761 1.00 94.31 74 GLU A O 1
ATOM 576 N N . ASP A 1 75 ? -42.507 -3.504 74.291 1.00 94.31 75 ASP A N 1
ATOM 577 C CA . ASP A 1 75 ? -42.682 -2.301 73.473 1.00 94.31 75 ASP A CA 1
ATOM 578 C C . ASP A 1 75 ? -41.335 -1.703 73.050 1.00 94.31 75 ASP A C 1
ATOM 580 O O . ASP A 1 75 ? -41.138 -1.335 71.887 1.00 94.31 75 ASP A O 1
ATOM 584 N N . LYS A 1 76 ? -40.368 -1.651 73.974 1.00 94.81 76 LYS A N 1
ATOM 585 C CA . LYS A 1 76 ? -39.018 -1.160 73.682 1.00 94.81 76 LYS A CA 1
ATOM 586 C C . LYS A 1 76 ? -38.277 -2.073 72.703 1.00 94.81 76 LYS A C 1
ATOM 588 O O . LYS A 1 76 ? -37.615 -1.569 71.798 1.00 94.81 76 LYS A O 1
ATOM 593 N N . LEU A 1 77 ? -38.404 -3.394 72.838 1.00 95.62 77 LEU A N 1
ATOM 594 C CA . LEU A 1 77 ? -37.835 -4.363 71.896 1.00 95.62 77 LEU A CA 1
ATOM 595 C C . LEU A 1 77 ? -38.456 -4.228 70.504 1.00 95.62 77 LEU A C 1
ATOM 597 O O . LEU A 1 77 ? -37.725 -4.218 69.516 1.00 95.62 77 LEU A O 1
ATOM 601 N N . ILE A 1 78 ? -39.777 -4.058 70.412 1.00 95.56 78 ILE A N 1
ATOM 602 C CA . ILE A 1 78 ? -40.475 -3.836 69.140 1.00 95.56 78 ILE A CA 1
ATOM 603 C C . ILE A 1 78 ? -39.999 -2.535 68.486 1.00 95.56 78 ILE A C 1
ATOM 605 O O . ILE A 1 78 ? -39.761 -2.509 67.278 1.00 95.56 78 ILE A O 1
ATOM 609 N N . GLN A 1 79 ? -39.833 -1.457 69.258 1.00 95.31 79 GLN A N 1
ATOM 610 C CA . GLN A 1 79 ? -39.305 -0.192 68.742 1.00 95.31 79 GLN A CA 1
ATOM 611 C C . GLN A 1 79 ? -37.873 -0.336 68.219 1.00 95.31 79 GLN A C 1
ATOM 613 O O . GLN A 1 79 ? -37.592 0.119 67.111 1.00 95.31 79 GLN A O 1
ATOM 618 N N . ILE A 1 80 ? -36.987 -0.999 68.970 1.00 94.62 80 ILE A N 1
ATOM 619 C CA . ILE A 1 80 ? -35.601 -1.247 68.545 1.00 94.62 80 ILE A CA 1
ATOM 620 C C . ILE A 1 80 ? -35.583 -2.089 67.264 1.00 94.62 80 ILE A C 1
ATOM 622 O O . ILE A 1 80 ? -34.958 -1.690 66.285 1.00 94.62 80 ILE A O 1
ATOM 626 N N . ALA A 1 81 ? -36.338 -3.188 67.219 1.00 94.56 81 ALA A N 1
ATOM 627 C CA . ALA A 1 81 ? -36.414 -4.052 66.043 1.00 94.56 81 ALA A CA 1
ATOM 628 C C . ALA A 1 81 ? -36.962 -3.316 64.807 1.00 94.56 81 ALA A C 1
ATOM 630 O O . ALA A 1 81 ? -36.488 -3.535 63.692 1.00 94.56 81 ALA A O 1
ATOM 631 N N . ARG A 1 82 ? -37.942 -2.415 64.979 1.00 95.69 82 ARG A N 1
ATOM 632 C CA . ARG A 1 82 ? -38.448 -1.567 63.886 1.00 95.69 82 ARG A CA 1
ATOM 633 C C . ARG A 1 82 ? -37.386 -0.596 63.384 1.00 95.69 82 ARG A C 1
ATOM 635 O O . ARG A 1 82 ? -37.206 -0.506 62.174 1.00 95.69 82 ARG A O 1
ATOM 642 N N . LEU A 1 83 ? -36.673 0.079 64.285 1.00 95.75 83 LEU A N 1
ATOM 643 C CA . LEU A 1 83 ? -35.590 0.998 63.925 1.00 95.75 83 LEU A CA 1
ATOM 644 C C . LEU A 1 83 ? -34.461 0.278 63.178 1.00 95.75 83 LEU A C 1
ATOM 646 O O . LEU A 1 83 ? -33.993 0.767 62.152 1.00 95.75 83 LEU A O 1
ATOM 650 N N . GLU A 1 84 ? -34.062 -0.907 63.640 1.00 95.75 84 GLU A N 1
ATOM 651 C CA . GLU A 1 84 ? -33.063 -1.735 62.957 1.00 95.75 84 GLU A CA 1
ATOM 652 C C . GLU A 1 84 ? -33.552 -2.194 61.578 1.00 95.75 84 GLU A C 1
ATOM 654 O O . GLU A 1 84 ? -32.813 -2.102 60.596 1.00 95.75 84 GLU A O 1
ATOM 659 N N . ALA A 1 85 ? -34.812 -2.626 61.466 1.00 96.19 85 ALA A N 1
ATOM 660 C CA . ALA A 1 85 ? -35.399 -3.033 60.193 1.00 96.19 85 ALA A CA 1
ATOM 661 C C . ALA A 1 85 ? -35.511 -1.865 59.199 1.00 96.19 85 ALA A C 1
ATOM 663 O O . ALA A 1 85 ? -35.261 -2.044 58.006 1.00 96.19 85 ALA A O 1
ATOM 664 N N . GLU A 1 86 ? -35.877 -0.670 59.661 1.00 96.44 86 GLU A N 1
ATOM 665 C CA . GLU A 1 86 ? -35.904 0.543 58.839 1.00 96.44 86 GLU A CA 1
ATOM 666 C C . GLU A 1 86 ? -34.496 0.958 58.404 1.00 96.44 86 GLU A C 1
ATOM 668 O O . GLU A 1 86 ? -34.288 1.240 57.222 1.00 96.44 86 GLU A O 1
ATOM 673 N N . GLY A 1 87 ? -33.515 0.903 59.309 1.00 96.25 87 GLY A N 1
ATOM 674 C CA . GLY A 1 87 ? -32.108 1.152 58.996 1.00 96.25 87 GLY A CA 1
ATOM 675 C C . GLY A 1 87 ? -31.559 0.175 57.953 1.00 96.25 87 GLY A C 1
ATOM 676 O O . GLY A 1 87 ? -30.949 0.597 56.969 1.00 96.25 87 GLY A O 1
ATOM 677 N N . ALA A 1 88 ? -31.842 -1.121 58.105 1.00 95.56 88 ALA A N 1
ATOM 678 C CA . ALA A 1 88 ? -31.446 -2.150 57.147 1.00 95.56 88 ALA A CA 1
ATOM 679 C C . ALA A 1 88 ? -32.113 -1.953 55.774 1.00 95.56 88 ALA A C 1
ATOM 681 O O . ALA A 1 88 ? -31.443 -2.051 54.746 1.00 95.56 88 ALA A O 1
ATOM 682 N N . LYS A 1 89 ? -33.410 -1.613 55.736 1.00 96.88 89 LYS A N 1
ATOM 683 C CA . LYS A 1 89 ? -34.124 -1.288 54.487 1.00 96.88 89 LYS A CA 1
ATOM 684 C C . LYS A 1 89 ? -33.540 -0.055 53.801 1.00 96.88 89 LYS A C 1
ATOM 686 O O . LYS A 1 89 ? -33.383 -0.059 52.581 1.00 96.88 89 LYS A O 1
ATOM 691 N N . ALA A 1 90 ? -33.211 0.987 54.562 1.00 96.50 90 ALA A N 1
ATOM 692 C CA . ALA A 1 90 ? -32.591 2.193 54.027 1.00 96.50 90 ALA A CA 1
ATOM 693 C C . ALA A 1 90 ? -31.199 1.899 53.446 1.00 96.50 90 ALA A C 1
ATOM 695 O O . ALA A 1 90 ? -30.901 2.328 52.332 1.00 96.50 90 ALA A O 1
ATOM 696 N N . ALA A 1 91 ? -30.380 1.113 54.154 1.00 96.69 91 ALA A N 1
ATOM 697 C CA . ALA A 1 91 ? -29.063 0.691 53.685 1.00 96.69 91 ALA A CA 1
ATOM 698 C C . ALA A 1 91 ? -29.147 -0.171 52.415 1.00 96.69 91 ALA A C 1
ATOM 700 O O . ALA A 1 91 ? -28.397 0.065 51.467 1.00 96.69 91 ALA A O 1
ATOM 701 N N . LEU A 1 92 ? -30.090 -1.119 52.361 1.00 97.06 92 LEU A N 1
ATOM 702 C CA . LEU A 1 92 ? -30.331 -1.942 51.174 1.00 97.06 92 LEU A CA 1
ATOM 703 C C . LEU A 1 92 ? -30.728 -1.074 49.976 1.00 97.06 92 LEU A C 1
ATOM 705 O O . LEU A 1 92 ? -30.105 -1.171 48.923 1.00 97.06 92 LEU A O 1
ATOM 709 N N . LYS A 1 93 ? -31.698 -0.170 50.155 1.00 97.44 93 LYS A N 1
ATOM 710 C CA . LYS A 1 93 ? -32.159 0.738 49.097 1.00 97.44 93 LYS A CA 1
ATOM 711 C C . LYS A 1 93 ? -31.035 1.645 48.588 1.00 97.44 93 LYS A C 1
ATOM 713 O O . LYS A 1 93 ? -30.912 1.853 47.384 1.00 97.44 93 LYS A O 1
ATOM 718 N N . ALA A 1 94 ? -30.197 2.163 49.486 1.00 97.00 94 ALA A N 1
ATOM 719 C CA . ALA A 1 94 ? -29.023 2.946 49.106 1.00 97.00 94 ALA A CA 1
ATOM 720 C C . ALA A 1 94 ? -28.007 2.101 48.314 1.00 97.00 94 ALA A C 1
ATOM 722 O O . ALA A 1 94 ? -27.458 2.566 47.314 1.00 97.00 94 ALA A O 1
ATOM 723 N N . GLY A 1 95 ? -27.794 0.844 48.718 1.00 97.44 95 GLY A N 1
ATOM 724 C CA . GLY A 1 95 ? -26.951 -0.112 48.000 1.00 97.44 95 GLY A CA 1
ATOM 725 C C . GLY A 1 95 ? -27.471 -0.426 46.596 1.00 97.44 95 GLY A C 1
ATOM 726 O O . GLY A 1 95 ? -26.704 -0.374 45.636 1.00 97.44 95 GLY A O 1
ATOM 727 N N . GLU A 1 96 ? -28.772 -0.683 46.455 1.00 97.69 96 GLU A N 1
ATOM 728 C CA . GLU A 1 96 ? -29.431 -0.922 45.165 1.00 97.69 96 GLU A CA 1
ATOM 729 C C . GLU A 1 96 ? -29.294 0.281 44.230 1.00 97.69 96 GLU A C 1
ATOM 731 O O . GLU A 1 96 ? -28.913 0.117 43.072 1.00 97.69 96 GLU A O 1
ATOM 736 N N . GLN A 1 97 ? -29.525 1.497 44.735 1.00 97.44 97 GLN A N 1
ATOM 737 C CA . GLN A 1 97 ? -29.355 2.727 43.959 1.00 97.44 97 GLN A CA 1
ATOM 738 C C . GLN A 1 97 ? -27.903 2.920 43.505 1.00 97.44 97 GLN A C 1
ATOM 740 O O . GLN A 1 97 ? -27.655 3.218 42.337 1.00 97.44 97 GLN A O 1
ATOM 745 N N . ALA A 1 98 ? -26.934 2.697 44.397 1.00 97.75 98 ALA A N 1
ATOM 746 C CA . ALA A 1 98 ? -25.519 2.807 44.058 1.00 97.75 98 ALA A CA 1
ATOM 747 C C . ALA A 1 98 ? -25.087 1.762 43.015 1.00 97.75 98 ALA A C 1
ATOM 749 O O . ALA A 1 98 ? -24.290 2.068 42.127 1.00 97.75 98 ALA A O 1
ATOM 750 N N . MET A 1 99 ? -25.602 0.532 43.101 1.00 97.69 99 MET A N 1
ATOM 751 C CA . MET A 1 99 ? -25.312 -0.516 42.119 1.00 97.69 99 MET A CA 1
ATOM 752 C C . MET A 1 99 ? -25.991 -0.253 40.775 1.00 97.69 99 MET A C 1
ATOM 754 O O . MET A 1 99 ? -25.351 -0.429 39.740 1.00 97.69 99 MET A O 1
ATOM 758 N N . ALA A 1 100 ? -27.237 0.223 40.777 1.00 97.94 100 ALA A N 1
ATOM 759 C CA . ALA A 1 100 ? -27.944 0.614 39.562 1.00 97.94 100 ALA A CA 1
ATOM 760 C C . ALA A 1 100 ? -27.205 1.738 38.823 1.00 97.94 100 ALA A C 1
ATOM 762 O O . ALA A 1 100 ? -27.021 1.659 37.609 1.00 97.94 100 ALA A O 1
ATOM 763 N N . GLU A 1 101 ? -26.699 2.735 39.552 1.00 97.81 101 GLU A N 1
ATOM 764 C CA . GLU A 1 101 ? -25.929 3.826 38.954 1.00 97.81 101 GLU A CA 1
ATOM 765 C C . GLU A 1 101 ? -24.588 3.343 38.387 1.00 97.81 101 GLU A C 1
ATOM 767 O O . GLU A 1 101 ? -24.223 3.689 37.263 1.00 97.81 101 GLU A O 1
ATOM 772 N N . LYS A 1 102 ? -23.875 2.465 39.106 1.00 97.94 102 LYS A N 1
ATOM 773 C CA . LYS A 1 102 ? -22.652 1.835 38.580 1.00 97.94 102 LYS A CA 1
ATOM 774 C C . LYS A 1 102 ? -22.923 1.035 37.307 1.00 97.94 102 LYS A C 1
ATOM 776 O O . LYS A 1 102 ? -22.129 1.113 36.372 1.00 97.94 102 LYS A O 1
ATOM 781 N N . LEU A 1 103 ? -24.027 0.289 37.259 1.00 98.31 103 LEU A N 1
ATOM 782 C CA . LEU A 1 103 ? -24.422 -0.485 36.083 1.00 98.31 103 LEU A CA 1
ATOM 783 C C . LEU A 1 103 ? -24.743 0.434 34.898 1.00 98.31 103 LEU A C 1
ATOM 785 O O . LEU A 1 103 ? -24.296 0.175 33.782 1.00 98.31 103 LEU A O 1
ATOM 789 N N . ARG A 1 104 ? -25.460 1.536 35.146 1.00 98.19 104 ARG A N 1
ATOM 790 C CA . ARG A 1 104 ? -25.773 2.555 34.137 1.00 98.19 104 ARG A CA 1
ATOM 791 C C . ARG A 1 104 ? -24.497 3.143 33.533 1.00 98.19 104 ARG A C 1
ATOM 793 O O . ARG A 1 104 ? -24.320 3.087 32.320 1.00 98.19 104 ARG A O 1
ATOM 800 N N . LEU A 1 105 ? -23.572 3.607 34.376 1.00 98.19 105 LEU A N 1
ATOM 801 C CA . LEU A 1 105 ? -22.291 4.174 33.939 1.00 98.19 105 LEU A CA 1
ATOM 802 C C . LEU A 1 105 ? -21.418 3.149 33.197 1.00 98.19 105 LEU A C 1
ATOM 804 O O . LEU A 1 105 ? -20.752 3.488 32.216 1.00 98.19 105 LEU A O 1
ATOM 808 N N . ALA A 1 106 ? -21.415 1.889 33.642 1.00 97.62 106 ALA A N 1
ATOM 809 C CA . ALA A 1 106 ? -20.693 0.816 32.964 1.00 97.62 106 ALA A CA 1
ATOM 810 C C . ALA A 1 106 ? -21.259 0.551 31.561 1.00 97.62 106 ALA A C 1
ATOM 812 O O . ALA A 1 106 ? -20.485 0.433 30.610 1.00 97.62 106 ALA A O 1
ATOM 813 N N . ASN A 1 107 ? -22.586 0.524 31.416 1.00 98.12 107 ASN A N 1
ATOM 814 C CA . ASN A 1 107 ? -23.252 0.340 30.126 1.00 98.12 107 ASN A CA 1
ATOM 815 C C . ASN A 1 107 ? -22.996 1.510 29.169 1.00 98.12 107 ASN A C 1
ATOM 817 O O . ASN A 1 107 ? -22.693 1.285 28.000 1.00 98.12 107 ASN A O 1
ATOM 821 N N . GLU A 1 108 ? -23.037 2.751 29.657 1.00 98.19 108 GLU A N 1
ATOM 822 C CA . GLU A 1 108 ? -22.700 3.935 28.852 1.00 98.19 108 GLU A CA 1
ATOM 823 C C . GLU A 1 108 ? -21.256 3.883 28.350 1.00 98.19 108 GLU A C 1
ATOM 825 O O . GLU A 1 108 ? -20.977 4.123 27.171 1.00 98.19 108 GLU A O 1
ATOM 830 N N . ARG A 1 109 ? -20.323 3.499 29.227 1.00 98.12 109 ARG A N 1
ATOM 831 C CA . ARG A 1 109 ? -18.917 3.343 28.854 1.00 98.12 109 ARG A CA 1
ATOM 832 C C . ARG A 1 109 ? -18.718 2.215 27.846 1.00 98.12 109 ARG A C 1
ATOM 834 O O . ARG A 1 109 ? -17.920 2.376 26.925 1.00 98.12 109 ARG A O 1
ATOM 841 N N . LEU A 1 110 ? -19.433 1.102 27.999 1.00 98.25 110 LEU A N 1
ATOM 842 C CA . LEU A 1 110 ? -19.381 -0.024 27.069 1.00 98.25 110 LEU A CA 1
ATOM 843 C C . LEU A 1 110 ? -19.918 0.372 25.688 1.00 98.25 110 LEU A C 1
ATOM 845 O O . LEU A 1 110 ? -19.242 0.116 24.696 1.00 98.25 110 LEU A O 1
ATOM 849 N N . SER A 1 111 ? -21.048 1.082 25.630 1.00 98.00 111 SER A N 1
ATOM 850 C CA . SER A 1 111 ? -21.601 1.622 24.381 1.00 98.00 111 SER A CA 1
ATOM 851 C C . SER A 1 111 ? -20.615 2.570 23.691 1.00 98.00 111 SER A C 1
ATOM 853 O O . SER A 1 111 ? -20.322 2.413 22.508 1.00 98.00 111 SER A O 1
ATOM 855 N N . SER A 1 112 ? -20.014 3.503 24.440 1.00 98.06 112 SER A N 1
ATOM 856 C CA . SER A 1 112 ? -19.012 4.428 23.891 1.00 98.06 112 SER A CA 1
ATOM 857 C C . SER A 1 112 ? -17.764 3.705 23.371 1.00 98.06 112 SER A C 1
ATOM 859 O O . SER A 1 112 ? -17.198 4.087 22.346 1.00 98.06 112 SER A O 1
ATOM 861 N N . LEU A 1 113 ? -17.312 2.655 24.063 1.00 98.19 113 LEU A N 1
ATOM 862 C CA . LEU A 1 113 ? -16.182 1.844 23.608 1.00 98.19 113 LEU A CA 1
ATOM 863 C C . LEU A 1 113 ? -16.526 1.047 22.348 1.00 98.19 113 LEU A C 1
ATOM 865 O O . LEU A 1 113 ? -15.681 0.954 21.464 1.00 98.19 113 LEU A O 1
ATOM 869 N N . GLN A 1 114 ? -17.742 0.512 22.240 1.00 98.31 114 GLN A N 1
ATOM 870 C CA . GLN A 1 114 ? -18.205 -0.193 21.043 1.00 98.31 114 GLN A CA 1
ATOM 871 C C . GLN A 1 114 ? -18.259 0.730 19.822 1.00 98.31 114 GLN A C 1
ATOM 873 O O . GLN A 1 114 ? -17.774 0.352 18.758 1.00 98.31 114 GLN A O 1
ATOM 878 N N . GLU A 1 115 ? -18.770 1.954 19.976 1.00 98.06 115 GLU A N 1
ATOM 879 C CA . GLU A 1 115 ? -18.767 2.955 18.902 1.00 98.06 115 GLU A CA 1
ATOM 880 C C . GLU A 1 115 ? -17.347 3.308 18.453 1.00 98.06 115 GLU A C 1
ATOM 882 O O . GLU A 1 115 ? -17.056 3.305 17.258 1.00 98.06 115 GLU A O 1
ATOM 887 N N . LYS A 1 116 ? -16.434 3.541 19.406 1.00 98.00 116 LYS A N 1
ATOM 888 C CA . LYS A 1 116 ? -15.019 3.807 19.102 1.00 98.00 116 LYS A CA 1
ATOM 889 C C . LYS A 1 116 ? -14.348 2.637 18.395 1.00 98.00 116 LYS A C 1
ATOM 891 O O . LYS A 1 116 ? -13.569 2.864 17.478 1.00 98.00 116 LYS A O 1
ATOM 896 N N . ASN A 1 117 ? -14.638 1.404 18.806 1.00 98.25 117 ASN A N 1
ATOM 897 C CA . ASN A 1 117 ? -14.088 0.223 18.145 1.00 98.25 117 ASN A CA 1
ATOM 898 C C . ASN A 1 117 ? -14.572 0.139 16.698 1.00 98.25 117 ASN A C 1
ATOM 900 O O . ASN A 1 117 ? -13.768 -0.049 15.795 1.00 98.25 117 ASN A O 1
ATOM 904 N N . ARG A 1 118 ? -15.864 0.388 16.469 1.00 98.19 118 ARG A N 1
ATOM 905 C CA . ARG A 1 118 ? -16.444 0.394 15.125 1.00 98.19 118 ARG A CA 1
ATOM 906 C C . ARG A 1 118 ? -15.844 1.486 14.233 1.00 98.19 118 ARG A C 1
ATOM 908 O O . ARG A 1 118 ? -15.572 1.231 13.064 1.00 98.19 118 ARG A O 1
ATOM 915 N N . ASP A 1 119 ? -15.608 2.686 14.769 1.00 98.19 119 ASP A N 1
ATOM 916 C CA . ASP A 1 119 ? -14.895 3.756 14.051 1.00 98.19 119 ASP A CA 1
ATOM 917 C C . ASP A 1 119 ? -13.463 3.341 13.687 1.00 98.19 119 ASP A C 1
ATOM 919 O O . ASP A 1 119 ? -13.038 3.487 12.540 1.00 98.19 119 ASP A O 1
ATOM 923 N N . LEU A 1 120 ? -12.729 2.763 14.643 1.00 98.25 120 LEU A N 1
ATOM 924 C CA . LEU A 1 120 ? -11.368 2.283 14.416 1.00 98.25 120 LEU A CA 1
ATOM 925 C C . LEU A 1 120 ? -11.315 1.165 13.370 1.00 98.25 120 LEU A C 1
ATOM 927 O O . LEU A 1 120 ? -10.440 1.201 12.510 1.00 98.25 120 LEU A O 1
ATOM 931 N N . GLU A 1 121 ? -12.254 0.221 13.395 1.00 98.38 121 GLU A N 1
ATOM 932 C CA . GLU A 1 121 ? -12.375 -0.839 12.389 1.00 98.38 121 GLU A CA 1
ATOM 933 C C . GLU A 1 121 ? -12.622 -0.267 10.988 1.00 98.38 121 GLU A C 1
ATOM 935 O O . GLU A 1 121 ? -11.955 -0.667 10.033 1.00 98.38 121 GLU A O 1
ATOM 940 N N . MET A 1 122 ? -13.516 0.720 10.853 1.00 98.12 122 MET A N 1
ATOM 941 C CA . MET A 1 122 ? -13.757 1.392 9.568 1.00 98.12 122 MET A CA 1
ATOM 942 C C . MET A 1 122 ? -12.512 2.131 9.069 1.00 98.12 122 MET A C 1
ATOM 944 O O . MET A 1 122 ? -12.167 2.051 7.888 1.00 98.12 122 MET A O 1
ATOM 948 N N . ARG A 1 123 ? -11.805 2.830 9.962 1.00 98.06 123 ARG A N 1
ATOM 949 C CA . ARG A 1 123 ? -10.562 3.539 9.623 1.00 98.06 123 ARG A CA 1
ATOM 950 C C . ARG A 1 123 ? -9.445 2.577 9.234 1.00 98.06 123 ARG A C 1
ATOM 952 O O . ARG A 1 123 ? -8.712 2.869 8.292 1.00 98.06 123 ARG A O 1
ATOM 959 N N . LEU A 1 124 ? -9.331 1.443 9.924 1.00 98.31 124 LEU A N 1
ATOM 960 C CA . LEU A 1 124 ? -8.368 0.395 9.604 1.00 98.31 124 LEU A CA 1
ATOM 961 C C . LEU A 1 124 ? -8.662 -0.206 8.228 1.00 98.31 124 LEU A C 1
ATOM 963 O O . LEU A 1 124 ? -7.766 -0.246 7.391 1.00 98.31 124 LEU A O 1
ATOM 967 N N . ALA A 1 125 ? -9.917 -0.568 7.951 1.00 98.12 125 ALA A N 1
ATOM 968 C CA . ALA A 1 125 ? -10.324 -1.083 6.645 1.00 98.12 125 ALA A CA 1
ATOM 969 C C . ALA A 1 125 ? -10.035 -0.079 5.512 1.00 98.12 125 ALA A C 1
ATOM 971 O O . ALA A 1 125 ? -9.532 -0.455 4.452 1.00 98.12 125 ALA A O 1
ATOM 972 N N . GLY A 1 126 ? -10.287 1.215 5.746 1.00 98.19 126 GLY A N 1
ATOM 973 C CA . GLY A 1 126 ? -9.935 2.278 4.802 1.00 98.19 126 GLY A CA 1
ATOM 974 C C . GLY A 1 126 ? -8.425 2.393 4.570 1.00 98.19 126 GLY A C 1
ATOM 975 O O . GLY A 1 126 ? -7.979 2.487 3.425 1.00 98.19 126 GLY A O 1
ATOM 976 N N . ALA A 1 127 ? -7.626 2.337 5.638 1.00 98.00 127 ALA A N 1
ATOM 977 C CA . ALA A 1 127 ? -6.168 2.372 5.550 1.00 98.00 127 ALA A CA 1
ATOM 978 C C . ALA A 1 127 ? -5.600 1.154 4.805 1.00 98.00 127 ALA A C 1
ATOM 980 O O . ALA A 1 127 ? -4.724 1.314 3.956 1.00 98.00 127 ALA A O 1
ATOM 981 N N . GLU A 1 128 ? -6.124 -0.044 5.064 1.00 98.19 128 GLU A N 1
ATOM 982 C CA . GLU A 1 128 ? -5.740 -1.268 4.359 1.00 98.19 128 GLU A CA 1
ATOM 983 C C . GLU A 1 128 ? -6.085 -1.203 2.868 1.00 98.19 128 GLU A C 1
ATOM 985 O O . GLU A 1 128 ? -5.266 -1.586 2.032 1.00 98.19 128 GLU A O 1
ATOM 990 N N . SER A 1 129 ? -7.263 -0.675 2.517 1.00 98.00 129 SER A N 1
ATOM 991 C CA . SER A 1 129 ? -7.657 -0.477 1.119 1.00 98.00 129 SER A CA 1
ATOM 992 C C . SER A 1 129 ? -6.706 0.477 0.396 1.00 98.00 129 SER A C 1
ATOM 994 O O . SER A 1 129 ? -6.230 0.159 -0.693 1.00 98.00 129 SER A O 1
ATOM 996 N N . MET A 1 130 ? -6.379 1.618 1.012 1.00 98.00 130 MET A N 1
ATOM 997 C CA . MET A 1 130 ? -5.417 2.567 0.443 1.00 98.00 130 MET A CA 1
ATOM 998 C C . MET A 1 130 ? -4.025 1.944 0.308 1.00 98.00 130 MET A C 1
ATOM 1000 O O . MET A 1 130 ? -3.379 2.105 -0.723 1.00 98.00 130 MET A O 1
ATOM 1004 N N . ALA A 1 131 ? -3.558 1.206 1.318 1.00 98.06 131 ALA A N 1
ATOM 1005 C CA . ALA A 1 131 ? -2.260 0.539 1.271 1.00 98.06 131 ALA A CA 1
ATOM 1006 C C . ALA A 1 131 ? -2.173 -0.478 0.121 1.00 98.06 131 ALA A C 1
ATOM 1008 O O . ALA A 1 131 ? -1.151 -0.534 -0.566 1.00 98.06 131 ALA A O 1
ATOM 1009 N N . ARG A 1 132 ? -3.247 -1.241 -0.130 1.00 98.12 132 ARG A N 1
ATOM 1010 C CA . ARG A 1 132 ? -3.332 -2.151 -1.284 1.00 98.12 132 ARG A CA 1
ATOM 1011 C C . ARG A 1 132 ? -3.270 -1.392 -2.605 1.00 98.12 132 ARG A C 1
ATOM 1013 O O . ARG A 1 132 ? -2.441 -1.732 -3.442 1.00 98.12 132 ARG A O 1
ATOM 1020 N N . GLU A 1 133 ? -4.057 -0.329 -2.757 1.00 98.06 133 GLU A N 1
ATOM 1021 C CA . GLU A 1 133 ? -4.054 0.493 -3.974 1.00 98.06 133 GLU A CA 1
ATOM 1022 C C . GLU A 1 133 ? -2.668 1.103 -4.250 1.00 98.06 133 GLU A C 1
ATOM 1024 O O . GLU A 1 133 ? -2.168 1.055 -5.376 1.00 98.06 133 GLU A O 1
ATOM 1029 N N . TYR A 1 134 ? -2.002 1.643 -3.224 1.00 97.88 134 TYR A N 1
ATOM 1030 C CA . TYR A 1 134 ? -0.643 2.167 -3.365 1.00 97.88 134 TYR A CA 1
ATOM 1031 C C . TYR A 1 134 ? 0.363 1.074 -3.721 1.00 97.88 134 TYR A C 1
ATOM 1033 O O . TYR A 1 134 ? 1.234 1.309 -4.557 1.00 97.88 134 TYR A O 1
ATOM 1041 N N . SER A 1 135 ? 0.242 -0.116 -3.129 1.00 98.00 135 SER A N 1
ATOM 1042 C CA . SER A 1 135 ? 1.103 -1.254 -3.458 1.00 98.00 135 SER A CA 1
ATOM 1043 C C . SER A 1 135 ? 0.932 -1.685 -4.917 1.00 98.00 135 SER A C 1
ATOM 1045 O O . SER A 1 135 ? 1.923 -1.876 -5.620 1.00 98.00 135 SER A O 1
ATOM 1047 N N . GLU A 1 136 ? -0.305 -1.764 -5.409 1.00 97.94 136 GLU A N 1
ATOM 1048 C CA . GLU A 1 136 ? -0.603 -2.081 -6.809 1.00 97.94 136 GLU A CA 1
ATOM 1049 C C . GLU A 1 136 ? -0.032 -1.030 -7.766 1.00 97.94 136 GLU A C 1
ATOM 1051 O O . GLU A 1 136 ? 0.669 -1.385 -8.716 1.00 97.94 136 GLU A O 1
ATOM 1056 N N . LYS A 1 137 ? -0.252 0.263 -7.486 1.00 97.75 137 LYS A N 1
ATOM 1057 C CA . LYS A 1 137 ? 0.312 1.365 -8.285 1.00 97.75 137 LYS A CA 1
ATOM 1058 C C . LYS A 1 137 ? 1.836 1.343 -8.294 1.00 97.75 137 LYS A C 1
ATOM 1060 O O . LYS A 1 137 ? 2.443 1.518 -9.347 1.00 97.75 137 LYS A O 1
ATOM 1065 N N . TYR A 1 138 ? 2.454 1.105 -7.141 1.00 97.88 138 TYR A N 1
ATOM 1066 C CA . TYR A 1 138 ? 3.905 1.012 -7.019 1.00 97.88 138 TYR A CA 1
ATOM 1067 C C . TYR A 1 138 ? 4.467 -0.159 -7.834 1.00 97.88 138 TYR A C 1
ATOM 1069 O O . TYR A 1 138 ? 5.426 0.008 -8.585 1.00 97.88 138 TYR A O 1
ATOM 1077 N N . ASN A 1 139 ? 3.833 -1.331 -7.754 1.00 97.75 139 ASN A N 1
ATOM 1078 C CA . ASN A 1 139 ? 4.228 -2.500 -8.537 1.00 97.75 139 ASN A CA 1
ATOM 1079 C C . ASN A 1 139 ? 4.046 -2.270 -10.044 1.00 97.75 139 ASN A C 1
ATOM 1081 O O . ASN A 1 139 ? 4.914 -2.648 -10.830 1.00 97.75 139 ASN A O 1
ATOM 1085 N N . ALA A 1 140 ? 2.951 -1.628 -10.457 1.00 97.75 140 ALA A N 1
ATOM 1086 C CA . ALA A 1 140 ? 2.722 -1.262 -11.852 1.00 97.75 140 ALA A CA 1
ATOM 1087 C C . ALA A 1 140 ? 3.809 -0.305 -12.369 1.00 97.75 140 ALA A C 1
ATOM 1089 O O . ALA A 1 140 ? 4.409 -0.576 -13.409 1.00 97.75 140 ALA A O 1
ATOM 1090 N N . ALA A 1 141 ? 4.126 0.746 -11.607 1.00 97.94 141 ALA A N 1
ATOM 1091 C CA . ALA A 1 141 ? 5.176 1.703 -11.950 1.00 97.94 141 ALA A CA 1
ATOM 1092 C C . ALA A 1 141 ? 6.563 1.044 -12.029 1.00 97.94 141 ALA A C 1
ATOM 1094 O O . ALA A 1 141 ? 7.311 1.295 -12.970 1.00 97.94 141 ALA A O 1
ATOM 1095 N N . ASN A 1 142 ? 6.899 0.149 -11.094 1.00 98.00 142 ASN A N 1
ATOM 1096 C CA . ASN A 1 142 ? 8.161 -0.595 -11.137 1.00 98.00 142 ASN A CA 1
ATOM 1097 C C . ASN A 1 142 ? 8.254 -1.519 -12.357 1.00 98.00 142 ASN A C 1
ATOM 1099 O O . ASN A 1 142 ? 9.312 -1.610 -12.978 1.00 98.00 142 ASN A O 1
ATOM 1103 N N . ASN A 1 143 ? 7.159 -2.188 -12.724 1.00 97.88 143 ASN A N 1
ATOM 1104 C CA . ASN A 1 143 ? 7.122 -3.023 -13.924 1.00 97.88 143 ASN A CA 1
ATOM 1105 C C . ASN A 1 143 ? 7.292 -2.191 -15.200 1.00 97.88 143 ASN A C 1
ATOM 1107 O O . ASN A 1 143 ? 7.995 -2.612 -16.118 1.00 97.88 143 ASN A O 1
ATOM 1111 N N . GLU A 1 144 ? 6.671 -1.013 -15.266 1.00 97.88 144 GLU A N 1
ATOM 1112 C CA . GLU A 1 144 ? 6.845 -0.090 -16.386 1.00 97.88 144 GLU A CA 1
ATOM 1113 C C . GLU A 1 144 ? 8.286 0.425 -16.469 1.00 97.88 144 GLU A C 1
ATOM 1115 O O . GLU A 1 144 ? 8.897 0.361 -17.535 1.00 97.88 144 GLU A O 1
ATOM 1120 N N . LEU A 1 145 ? 8.868 0.835 -15.339 1.00 98.12 145 LEU A N 1
ATOM 1121 C CA . LEU A 1 145 ? 10.257 1.281 -15.268 1.00 98.12 145 LEU A CA 1
ATOM 1122 C C . LEU A 1 145 ? 11.230 0.177 -15.707 1.00 98.12 145 LEU A C 1
ATOM 1124 O O . LEU A 1 145 ? 12.173 0.442 -16.451 1.00 98.12 145 LEU A O 1
ATOM 1128 N N . ALA A 1 146 ? 10.985 -1.072 -15.301 1.00 97.69 146 ALA A N 1
ATOM 1129 C CA . ALA A 1 146 ? 11.784 -2.215 -15.732 1.00 97.69 146 ALA A CA 1
ATOM 1130 C C . ALA A 1 146 ? 11.699 -2.440 -17.251 1.00 97.69 146 ALA A C 1
ATOM 1132 O O . ALA A 1 146 ? 12.723 -2.684 -17.889 1.00 97.69 146 ALA A O 1
ATOM 1133 N N . ARG A 1 147 ? 10.505 -2.312 -17.850 1.00 97.44 147 ARG A N 1
ATOM 1134 C CA . ARG A 1 147 ? 10.329 -2.396 -19.313 1.00 97.44 147 ARG A CA 1
ATOM 1135 C C . ARG A 1 147 ? 11.080 -1.278 -20.029 1.00 97.44 147 ARG A C 1
ATOM 1137 O O . ARG A 1 147 ? 11.874 -1.562 -20.920 1.00 97.44 147 ARG A O 1
ATOM 1144 N N . GLN A 1 148 ? 10.911 -0.036 -19.579 1.00 97.81 148 GLN A N 1
ATOM 1145 C CA . GLN A 1 148 ? 11.608 1.118 -20.149 1.00 97.81 148 GLN A CA 1
ATOM 1146 C C . GLN A 1 148 ? 13.134 0.976 -20.050 1.00 97.81 148 GLN A C 1
ATOM 1148 O O . GLN A 1 148 ? 13.845 1.331 -20.987 1.00 97.81 148 GLN A O 1
ATOM 1153 N N . ALA A 1 149 ? 13.658 0.418 -18.953 1.00 97.81 149 ALA A N 1
ATOM 1154 C CA . ALA A 1 149 ? 15.090 0.166 -18.799 1.00 97.81 149 ALA A CA 1
ATOM 1155 C C . ALA A 1 149 ? 15.619 -0.874 -19.807 1.00 97.81 149 ALA A C 1
ATOM 1157 O O . ALA A 1 149 ? 16.712 -0.704 -20.361 1.00 97.81 149 ALA A O 1
ATOM 1158 N N . VAL A 1 150 ? 14.847 -1.933 -20.074 1.00 97.81 150 VAL A N 1
ATOM 1159 C CA . VAL A 1 150 ? 15.182 -2.937 -21.097 1.00 97.81 150 VAL A CA 1
ATOM 1160 C C . VAL A 1 150 ? 15.159 -2.313 -22.492 1.00 97.81 150 VAL A C 1
ATOM 1162 O O . VAL A 1 150 ? 16.134 -2.461 -23.231 1.00 97.81 150 VAL A O 1
ATOM 1165 N N . ASP A 1 151 ? 14.106 -1.567 -22.826 1.00 97.62 151 ASP A N 1
ATOM 1166 C CA . ASP A 1 151 ? 13.962 -0.902 -24.126 1.00 97.62 151 ASP A CA 1
ATOM 1167 C C . ASP A 1 151 ? 15.083 0.116 -24.366 1.00 97.62 151 ASP A C 1
ATOM 1169 O O . ASP A 1 151 ? 15.674 0.163 -25.448 1.00 97.62 151 ASP A O 1
ATOM 1173 N N . LEU A 1 152 ? 15.448 0.886 -23.335 1.00 97.94 152 LEU A N 1
ATOM 1174 C CA . LEU A 1 152 ? 16.569 1.821 -23.391 1.00 97.94 152 LEU A CA 1
ATOM 1175 C C . LEU A 1 152 ? 17.887 1.090 -23.658 1.00 97.94 152 LEU A C 1
ATOM 1177 O O . LEU A 1 152 ? 18.661 1.507 -24.518 1.00 97.94 152 LEU A O 1
ATOM 1181 N N . THR A 1 153 ? 18.130 -0.019 -22.958 1.00 97.94 153 THR A N 1
ATOM 1182 C CA . THR A 1 153 ? 19.342 -0.830 -23.142 1.00 97.94 153 THR A CA 1
ATOM 1183 C C . THR A 1 153 ? 19.413 -1.404 -24.557 1.00 97.94 153 THR A C 1
ATOM 1185 O O . THR A 1 153 ? 20.478 -1.400 -25.179 1.00 97.94 153 THR A O 1
ATOM 1188 N N . TYR A 1 154 ? 18.286 -1.880 -25.091 1.00 97.62 154 TYR A N 1
ATOM 1189 C CA . TYR A 1 154 ? 18.202 -2.375 -26.462 1.00 97.62 154 TYR A CA 1
ATOM 1190 C C . TYR A 1 154 ? 18.490 -1.260 -27.478 1.00 97.62 154 TYR A C 1
ATOM 1192 O O . TYR A 1 154 ? 19.371 -1.413 -28.324 1.00 97.62 154 TYR A O 1
ATOM 1200 N N . SER A 1 155 ? 17.826 -0.110 -27.339 1.00 97.44 155 SER A N 1
ATOM 1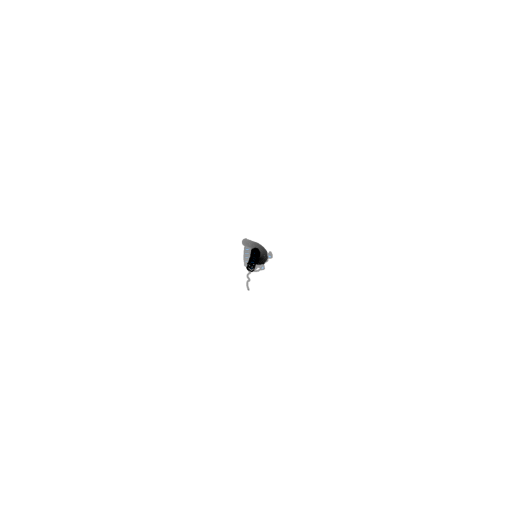201 C CA . SER A 1 155 ? 18.006 1.056 -28.212 1.00 97.44 155 SER A CA 1
ATOM 1202 C C . SER A 1 155 ? 19.447 1.586 -28.198 1.00 97.44 155 SER A C 1
ATOM 1204 O O . SER A 1 155 ? 20.012 1.911 -29.247 1.00 97.44 155 SER A O 1
ATOM 1206 N N . GLN A 1 156 ? 20.093 1.605 -27.028 1.00 97.69 156 GLN A N 1
ATOM 1207 C CA . GLN A 1 156 ? 21.504 1.976 -26.896 1.00 97.69 156 GLN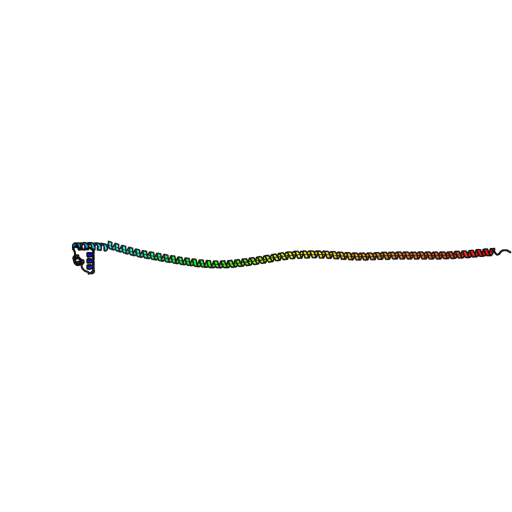 A CA 1
ATOM 1208 C C . GLN A 1 156 ? 22.426 1.005 -27.638 1.00 97.69 156 GLN A C 1
ATOM 1210 O O . GLN A 1 156 ? 23.324 1.446 -28.357 1.00 97.69 156 GLN A O 1
ATOM 1215 N N . ARG A 1 157 ? 22.198 -0.310 -27.509 1.00 97.38 157 ARG A N 1
ATOM 1216 C CA . ARG A 1 157 ? 22.977 -1.323 -28.241 1.00 97.38 157 ARG A CA 1
ATOM 1217 C C . ARG A 1 157 ? 22.799 -1.187 -29.745 1.00 97.38 157 ARG A C 1
ATOM 1219 O O . ARG A 1 157 ? 23.788 -1.174 -30.469 1.00 97.38 157 ARG A O 1
ATOM 1226 N N . GLU A 1 158 ? 21.562 -1.040 -30.206 1.00 97.44 158 GLU A N 1
ATOM 1227 C CA . GLU A 1 158 ? 21.271 -0.869 -31.627 1.00 97.44 158 GLU A CA 1
ATOM 1228 C C . GLU A 1 158 ? 21.938 0.396 -32.185 1.00 97.44 158 GLU A C 1
ATOM 1230 O O . GLU A 1 158 ? 22.569 0.358 -33.244 1.00 97.44 158 GLU A O 1
ATOM 1235 N N . SER A 1 159 ? 21.870 1.504 -31.444 1.00 97.19 159 SER A N 1
ATOM 1236 C CA . SER A 1 159 ? 22.529 2.760 -31.812 1.00 97.19 159 SER A CA 1
ATOM 1237 C C . SER A 1 159 ? 24.050 2.606 -31.894 1.00 97.19 159 SER A C 1
ATOM 1239 O O . SER A 1 159 ? 24.658 3.078 -32.854 1.00 97.19 159 SER A O 1
ATOM 1241 N N . ALA A 1 160 ? 24.667 1.893 -30.947 1.00 97.62 160 ALA A N 1
ATOM 1242 C CA . ALA A 1 160 ? 26.101 1.611 -30.969 1.00 97.62 160 ALA A CA 1
ATOM 1243 C C . ALA A 1 160 ? 26.504 0.752 -32.181 1.00 97.62 160 ALA A C 1
ATOM 1245 O O . ALA A 1 160 ? 27.465 1.081 -32.877 1.00 97.62 160 ALA A O 1
ATOM 1246 N N . THR A 1 161 ? 25.743 -0.304 -32.492 1.00 97.44 161 THR A N 1
ATOM 1247 C CA . THR A 1 161 ? 25.979 -1.141 -33.681 1.00 97.44 161 THR A CA 1
ATOM 1248 C C . THR A 1 161 ? 25.850 -0.335 -34.974 1.00 97.44 161 THR A C 1
ATOM 1250 O O . THR A 1 161 ? 26.688 -0.458 -35.869 1.00 97.44 161 THR A O 1
ATOM 1253 N N . ARG A 1 162 ? 24.832 0.529 -35.080 1.00 96.94 162 ARG A N 1
ATOM 1254 C CA . ARG A 1 162 ? 24.675 1.432 -36.230 1.00 96.94 162 ARG A CA 1
ATOM 1255 C C . ARG A 1 162 ? 25.853 2.404 -36.344 1.00 96.94 162 ARG A C 1
ATOM 1257 O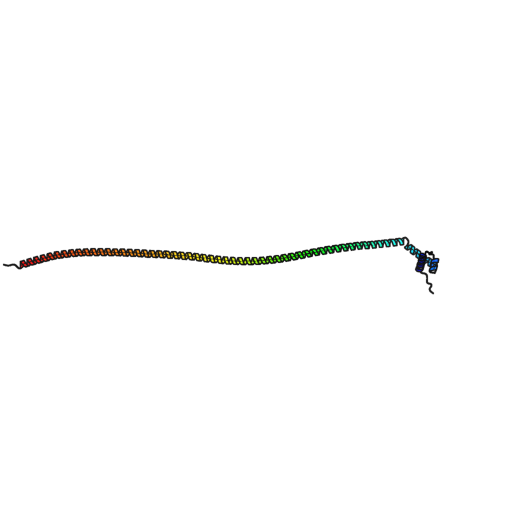 O . ARG A 1 162 ? 26.352 2.598 -37.449 1.00 96.94 162 ARG A O 1
ATOM 1264 N N . GLY A 1 163 ? 26.336 2.949 -35.225 1.00 97.75 163 GLY A N 1
ATOM 1265 C CA . GLY A 1 163 ? 27.534 3.795 -35.177 1.00 97.75 163 GLY A CA 1
ATOM 1266 C C . GLY A 1 163 ? 28.773 3.090 -35.733 1.00 97.75 163 GLY A C 1
ATOM 1267 O O . GLY A 1 163 ? 29.388 3.587 -36.674 1.00 97.75 163 GLY A O 1
ATOM 1268 N N . GLN A 1 164 ? 29.066 1.877 -35.255 1.00 97.25 164 GLN A N 1
ATOM 1269 C CA . GLN A 1 164 ? 30.176 1.059 -35.769 1.00 97.25 164 GLN A CA 1
ATOM 1270 C C . GLN A 1 164 ? 30.037 0.760 -37.268 1.00 97.25 164 GLN A C 1
ATOM 1272 O O . GLN A 1 164 ? 31.022 0.769 -38.012 1.00 97.25 164 GLN A O 1
ATOM 1277 N N . ARG A 1 165 ? 28.809 0.519 -37.748 1.00 97.00 165 ARG A N 1
ATOM 1278 C CA . ARG A 1 165 ? 28.564 0.292 -39.177 1.00 97.00 165 ARG A CA 1
ATOM 1279 C C . ARG A 1 165 ? 28.850 1.541 -40.007 1.00 97.00 165 ARG A C 1
ATOM 1281 O O . ARG A 1 165 ? 29.435 1.412 -41.080 1.00 97.00 165 ARG A O 1
ATOM 1288 N N . ILE A 1 166 ? 28.472 2.724 -39.522 1.00 97.62 166 ILE A N 1
ATOM 1289 C CA . ILE A 1 166 ? 28.772 4.005 -40.177 1.00 97.62 166 ILE A CA 1
ATOM 1290 C C . ILE A 1 166 ? 30.284 4.234 -40.239 1.00 97.62 166 ILE A C 1
ATOM 1292 O O . ILE A 1 166 ? 30.788 4.608 -41.297 1.00 97.62 166 ILE A O 1
ATOM 1296 N N . GLU A 1 167 ? 31.013 3.977 -39.152 1.00 97.69 167 GLU A N 1
ATOM 1297 C CA . GLU A 1 167 ? 32.477 4.089 -39.123 1.00 97.69 167 GLU A CA 1
ATOM 1298 C C . GLU A 1 167 ? 33.132 3.145 -40.136 1.00 97.69 167 GLU A C 1
ATOM 1300 O O . GLU A 1 167 ? 33.956 3.575 -40.944 1.00 97.69 167 GLU A O 1
ATOM 1305 N N . THR A 1 168 ? 32.700 1.880 -40.156 1.00 97.56 168 THR A N 1
ATOM 1306 C CA . THR A 1 168 ? 33.192 0.869 -41.105 1.00 97.56 168 THR A CA 1
ATOM 1307 C C . THR A 1 168 ? 32.955 1.306 -42.551 1.00 97.56 168 THR A C 1
ATOM 1309 O O . THR A 1 168 ? 33.892 1.356 -43.342 1.00 97.56 168 THR A O 1
ATOM 1312 N N . LEU A 1 169 ? 31.721 1.698 -42.889 1.00 97.88 169 LEU A N 1
ATOM 1313 C CA . LEU A 1 169 ? 31.371 2.155 -44.237 1.00 97.88 169 LEU A CA 1
ATOM 1314 C C . LEU A 1 169 ? 32.134 3.425 -44.630 1.00 97.88 169 LEU A C 1
ATOM 1316 O O . LEU A 1 169 ? 32.539 3.577 -45.778 1.00 97.88 169 LEU A O 1
ATOM 1320 N N . SER A 1 170 ? 32.355 4.337 -43.684 1.00 97.44 170 SER A N 1
ATOM 1321 C CA . SER A 1 170 ? 33.133 5.554 -43.927 1.00 97.44 170 SER A CA 1
ATOM 1322 C C . SER A 1 170 ? 34.602 5.232 -44.211 1.00 97.44 170 SER A C 1
ATOM 1324 O O . SER A 1 170 ? 35.204 5.845 -45.093 1.00 97.44 170 SER A O 1
ATOM 1326 N N . SER A 1 171 ? 35.172 4.251 -43.505 1.00 97.44 171 SER A N 1
ATOM 1327 C CA . SER A 1 171 ? 36.523 3.750 -43.761 1.00 97.44 171 SER A CA 1
ATOM 1328 C C . SER A 1 171 ? 36.622 3.079 -45.133 1.00 97.44 171 SER A C 1
ATOM 1330 O O . SER A 1 171 ? 37.506 3.443 -45.905 1.00 97.44 171 SER A O 1
ATOM 1332 N N . GLU A 1 172 ? 35.679 2.196 -45.480 1.00 97.88 172 GLU A N 1
ATOM 1333 C CA . GLU A 1 172 ? 35.604 1.554 -46.801 1.00 97.88 172 GLU A CA 1
ATOM 1334 C C . GLU A 1 172 ? 35.494 2.590 -47.931 1.00 97.88 172 GLU A C 1
ATOM 1336 O O . GLU A 1 172 ? 36.216 2.506 -48.926 1.00 97.88 172 GLU A O 1
ATOM 1341 N N . LEU A 1 173 ? 34.644 3.611 -47.764 1.00 97.56 173 LEU A N 1
ATOM 1342 C CA . LEU A 1 173 ? 34.504 4.705 -48.728 1.00 97.56 173 LEU A CA 1
ATOM 1343 C C . LEU A 1 173 ? 35.794 5.508 -48.888 1.00 97.56 173 LEU A C 1
ATOM 1345 O O . LEU A 1 173 ? 36.128 5.898 -50.007 1.00 97.56 173 LEU A O 1
ATOM 1349 N N . LYS A 1 174 ? 36.520 5.764 -47.795 1.00 97.81 174 LYS A N 1
ATOM 1350 C CA . LYS A 1 174 ? 37.819 6.437 -47.860 1.00 97.81 174 LYS A CA 1
ATOM 1351 C C . LYS A 1 174 ? 38.822 5.593 -48.644 1.00 97.81 174 LYS A C 1
ATOM 1353 O O . LYS A 1 174 ? 39.400 6.092 -49.597 1.00 97.81 174 LYS A O 1
ATOM 1358 N N . THR A 1 175 ? 38.958 4.309 -48.317 1.00 97.38 175 THR A N 1
ATOM 1359 C CA . THR A 1 175 ? 39.861 3.403 -49.040 1.00 97.38 175 THR A CA 1
ATOM 1360 C C . THR A 1 175 ? 39.500 3.293 -50.522 1.00 97.38 175 THR A C 1
ATOM 1362 O O . THR A 1 175 ? 40.392 3.286 -51.365 1.00 97.38 175 THR A O 1
ATOM 1365 N N . ALA A 1 176 ? 38.210 3.256 -50.865 1.00 97.12 176 ALA A N 1
ATOM 1366 C CA . ALA A 1 176 ? 37.764 3.248 -52.256 1.00 97.12 176 ALA A CA 1
ATOM 1367 C C . ALA A 1 176 ? 38.135 4.543 -53.000 1.00 97.12 176 ALA A C 1
ATOM 1369 O O . ALA A 1 176 ? 38.520 4.483 -54.168 1.00 97.12 176 ALA A O 1
ATOM 1370 N N . ARG A 1 177 ? 38.052 5.703 -52.333 1.00 97.44 177 ARG A N 1
ATOM 1371 C CA . ARG A 1 177 ? 38.509 6.988 -52.889 1.00 97.44 177 ARG A CA 1
ATOM 1372 C C . ARG A 1 177 ? 40.019 7.004 -53.093 1.00 97.44 177 ARG A C 1
ATOM 1374 O O . ARG A 1 177 ? 40.453 7.279 -54.205 1.00 97.44 177 ARG A O 1
ATOM 1381 N N . ASP A 1 178 ? 40.788 6.621 -52.077 1.00 97.75 178 ASP A N 1
ATOM 1382 C CA . ASP A 1 178 ? 42.252 6.574 -52.145 1.00 97.75 178 ASP A CA 1
ATOM 1383 C C . ASP A 1 178 ? 42.720 5.620 -53.268 1.00 97.75 178 ASP A C 1
ATOM 1385 O O . ASP A 1 178 ? 43.624 5.938 -54.041 1.00 97.75 178 ASP A O 1
ATOM 1389 N N . ALA A 1 179 ? 42.066 4.461 -53.422 1.00 97.50 179 ALA A N 1
ATOM 1390 C CA . ALA A 1 179 ? 42.350 3.514 -54.501 1.00 97.50 179 ALA A CA 1
ATOM 1391 C C . ALA A 1 179 ? 42.013 4.079 -55.891 1.00 97.50 179 ALA A C 1
ATOM 1393 O O . ALA A 1 179 ? 42.748 3.835 -56.850 1.00 97.50 179 ALA A O 1
ATOM 1394 N N . LEU A 1 180 ? 40.918 4.838 -56.012 1.00 97.69 180 LEU A N 1
ATOM 1395 C CA . LEU A 1 180 ? 40.546 5.503 -57.259 1.00 97.69 180 LEU A CA 1
ATOM 1396 C C . LEU A 1 180 ? 41.553 6.597 -57.630 1.00 97.69 180 LEU A C 1
ATOM 1398 O O . LEU A 1 180 ? 41.945 6.680 -58.792 1.00 97.69 180 LEU A O 1
ATOM 1402 N N . GLU A 1 181 ? 41.987 7.407 -56.665 1.00 97.56 181 GLU A N 1
ATOM 1403 C CA . GLU A 1 181 ? 43.019 8.431 -56.864 1.00 97.56 181 GLU A CA 1
ATOM 1404 C C . GLU A 1 181 ? 44.342 7.793 -57.300 1.00 97.56 181 GLU A C 1
ATOM 1406 O O . GLU A 1 181 ? 44.901 8.174 -58.329 1.00 97.56 181 GLU A O 1
ATOM 1411 N N . ALA A 1 182 ? 44.788 6.738 -56.610 1.00 97.38 182 ALA A N 1
ATOM 1412 C CA . ALA A 1 182 ? 45.989 5.997 -56.985 1.00 97.38 182 ALA A CA 1
ATOM 1413 C C . ALA A 1 182 ? 45.888 5.386 -58.394 1.00 97.38 182 ALA A C 1
ATOM 1415 O O . ALA A 1 182 ? 46.855 5.418 -59.155 1.00 97.38 182 ALA A O 1
ATOM 1416 N N . PHE A 1 183 ? 44.720 4.854 -58.772 1.00 97.75 183 PHE A N 1
ATOM 1417 C CA . PHE A 1 183 ? 44.483 4.353 -60.126 1.00 97.75 183 PHE A CA 1
ATOM 1418 C C . PHE A 1 183 ? 44.548 5.476 -61.168 1.00 97.75 183 PHE A C 1
ATOM 1420 O O . PHE A 1 183 ? 45.186 5.312 -62.208 1.00 97.75 183 PHE A O 1
ATOM 1427 N N . GLN A 1 184 ? 43.931 6.630 -60.896 1.00 97.81 184 GLN A N 1
ATOM 1428 C CA . GLN A 1 184 ? 43.994 7.792 -61.785 1.00 97.81 184 GLN A CA 1
ATOM 1429 C C . GLN A 1 184 ? 45.434 8.285 -61.965 1.00 97.81 184 GLN A C 1
ATOM 1431 O O . GLN A 1 184 ? 45.855 8.513 -63.100 1.00 97.81 184 GLN A O 1
ATOM 1436 N N . GLU A 1 185 ? 46.209 8.389 -60.884 1.00 97.19 185 GLU A N 1
ATOM 1437 C CA . GLU A 1 185 ? 47.632 8.727 -60.951 1.00 97.19 185 GLU A CA 1
ATOM 1438 C C . GLU A 1 185 ? 48.436 7.688 -61.735 1.00 97.19 185 GLU A C 1
ATOM 1440 O O . GLU A 1 185 ? 49.261 8.055 -62.571 1.00 97.19 185 GLU A O 1
ATOM 1445 N N . ALA A 1 186 ? 48.200 6.393 -61.503 1.00 97.38 186 ALA A N 1
ATOM 1446 C CA . ALA A 1 186 ? 48.883 5.320 -62.220 1.00 97.38 186 ALA A CA 1
ATOM 1447 C C . ALA A 1 186 ? 48.620 5.403 -63.731 1.00 97.38 186 ALA A C 1
ATOM 1449 O O . ALA A 1 186 ? 49.561 5.329 -64.520 1.00 97.38 186 ALA A O 1
ATOM 1450 N N . VAL A 1 187 ? 47.369 5.646 -64.134 1.00 97.50 187 VAL A N 1
ATOM 1451 C CA . VAL A 1 187 ? 46.995 5.845 -65.543 1.00 97.50 187 VAL A CA 1
ATOM 1452 C C . VAL A 1 187 ? 47.657 7.098 -66.122 1.00 97.50 187 VAL A C 1
ATOM 1454 O O . VAL A 1 187 ? 48.134 7.069 -67.256 1.00 97.50 187 VAL A O 1
ATOM 1457 N N . GLN A 1 188 ? 47.719 8.201 -65.371 1.00 97.62 188 GLN A N 1
ATOM 1458 C CA . GLN A 1 188 ? 48.404 9.417 -65.820 1.00 97.62 188 GLN A CA 1
ATOM 1459 C C . GLN A 1 188 ? 49.910 9.191 -66.008 1.00 97.62 188 GLN A C 1
ATOM 1461 O O . GLN A 1 188 ? 50.453 9.570 -67.045 1.00 97.62 188 GLN A O 1
ATOM 1466 N N . ARG A 1 189 ? 50.574 8.531 -65.049 1.00 96.81 189 ARG A N 1
ATOM 1467 C CA . ARG A 1 189 ? 52.002 8.183 -65.139 1.00 96.81 189 ARG A CA 1
ATOM 1468 C C . ARG A 1 189 ? 52.277 7.243 -66.307 1.00 96.81 189 ARG A C 1
ATOM 1470 O O . ARG A 1 189 ? 53.233 7.474 -67.040 1.00 96.81 189 ARG A O 1
ATOM 1477 N N . GLN A 1 190 ? 51.424 6.239 -66.518 1.00 97.12 190 GLN A N 1
ATOM 1478 C CA . GLN A 1 190 ? 51.536 5.331 -67.659 1.00 97.12 190 GLN A CA 1
ATOM 1479 C C . GLN A 1 190 ? 51.465 6.103 -68.982 1.00 97.12 190 GLN A C 1
ATOM 1481 O O . GLN A 1 190 ? 52.338 5.939 -69.828 1.00 97.12 190 GLN A O 1
ATOM 1486 N N . ARG A 1 191 ? 50.482 6.999 -69.142 1.00 96.75 191 ARG A N 1
ATOM 1487 C CA . ARG A 1 191 ? 50.364 7.829 -70.353 1.00 96.75 191 ARG A CA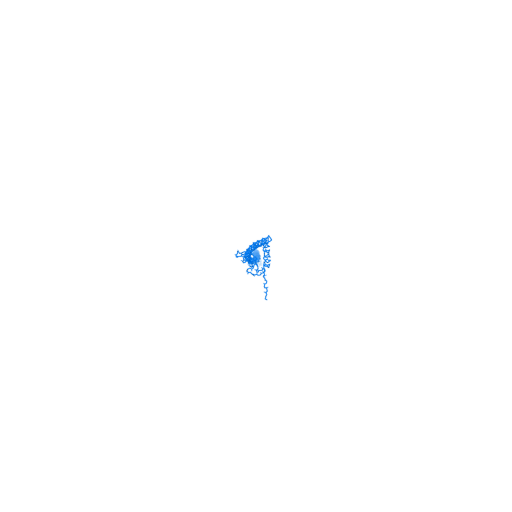 1
ATOM 1488 C C . ARG A 1 191 ? 51.574 8.735 -70.565 1.00 96.75 191 ARG A C 1
ATOM 1490 O O . ARG A 1 191 ? 52.024 8.874 -71.697 1.00 96.75 191 ARG A O 1
ATOM 1497 N N . ALA A 1 192 ? 52.099 9.345 -69.502 1.00 96.81 192 ALA 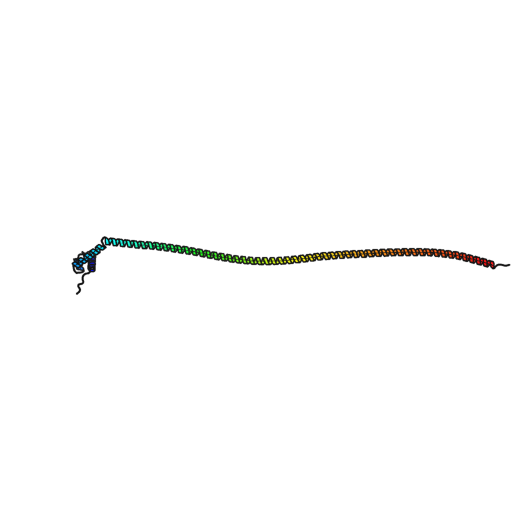A N 1
ATOM 1498 C CA . ALA A 1 192 ? 53.296 10.179 -69.587 1.00 96.81 192 ALA A CA 1
ATOM 1499 C C . ALA A 1 192 ? 54.517 9.360 -70.042 1.00 96.81 192 ALA A C 1
ATOM 1501 O O . ALA A 1 192 ? 55.226 9.775 -70.954 1.00 96.81 192 ALA A O 1
ATOM 1502 N N . GLN A 1 193 ? 54.706 8.164 -69.477 1.00 96.75 193 GLN A N 1
ATOM 1503 C CA . GLN A 1 193 ? 55.782 7.254 -69.868 1.00 96.75 193 GLN A CA 1
ATOM 1504 C C . GLN A 1 193 ? 55.641 6.783 -71.323 1.00 96.75 193 GLN A C 1
ATOM 1506 O O . GLN A 1 193 ? 56.620 6.795 -72.066 1.00 96.75 193 GLN A O 1
ATOM 1511 N N . GLU A 1 194 ? 54.438 6.392 -71.750 1.00 96.31 194 GLU A N 1
ATOM 1512 C CA . GLU A 1 194 ? 54.159 6.031 -73.147 1.00 96.31 194 GLU A CA 1
ATOM 1513 C C . GLU A 1 194 ? 54.466 7.210 -74.083 1.00 96.31 194 GLU A C 1
ATOM 1515 O O . GLU A 1 194 ? 55.114 7.037 -75.115 1.00 96.31 194 GLU A O 1
ATOM 1520 N N . GLN A 1 195 ? 54.083 8.434 -73.705 1.00 96.00 195 GLN A N 1
ATOM 1521 C CA . GLN A 1 195 ? 54.370 9.637 -74.484 1.00 96.00 195 GLN A CA 1
ATOM 1522 C C . GLN A 1 195 ? 55.877 9.927 -74.587 1.00 96.00 195 GLN A C 1
ATOM 1524 O O . GLN A 1 195 ? 56.351 10.264 -75.673 1.00 96.00 195 GLN A O 1
ATOM 1529 N N . GLU A 1 196 ? 56.639 9.763 -73.503 1.00 95.81 196 GLU A N 1
ATOM 1530 C CA . GLU A 1 196 ? 58.103 9.885 -73.508 1.00 95.81 196 GLU A CA 1
ATOM 1531 C C . GLU A 1 196 ? 58.763 8.818 -74.388 1.00 95.81 196 GLU A C 1
ATOM 1533 O O . GLU A 1 196 ? 59.629 9.143 -75.203 1.00 95.81 196 GLU A O 1
ATOM 1538 N N . GLN A 1 197 ? 58.325 7.559 -74.288 1.00 95.88 197 GLN A N 1
ATOM 1539 C CA . GLN A 1 197 ? 58.817 6.466 -75.132 1.00 95.88 197 GLN A CA 1
ATOM 1540 C C . GLN A 1 197 ? 58.540 6.734 -76.613 1.00 95.88 197 GLN A C 1
ATOM 1542 O O . GLN A 1 197 ? 59.436 6.589 -77.446 1.00 95.88 197 GLN A O 1
ATOM 1547 N N . HIS A 1 198 ? 57.327 7.178 -76.952 1.00 95.62 198 HIS A N 1
ATOM 1548 C CA . HIS A 1 198 ? 56.976 7.557 -78.318 1.00 95.62 198 HIS A CA 1
ATOM 1549 C C . HIS A 1 198 ? 57.788 8.759 -78.814 1.00 95.62 198 HIS A C 1
ATOM 1551 O O . HIS A 1 198 ? 58.236 8.752 -79.961 1.00 95.62 198 HIS A O 1
ATOM 1557 N N . ALA A 1 199 ? 58.019 9.770 -77.972 1.00 95.00 199 ALA A N 1
ATOM 1558 C CA . ALA A 1 199 ? 58.851 10.920 -78.319 1.00 95.00 199 ALA A CA 1
ATOM 1559 C C . ALA A 1 199 ? 60.316 10.516 -78.556 1.00 95.00 199 ALA A C 1
ATOM 1561 O O . ALA A 1 199 ? 60.918 10.952 -79.538 1.00 95.00 199 ALA A O 1
ATOM 1562 N N . SER A 1 200 ? 60.867 9.644 -77.706 1.00 94.69 200 SER A N 1
ATOM 1563 C CA . SER A 1 200 ? 62.207 9.073 -77.874 1.00 94.69 200 SER A CA 1
ATOM 1564 C C . SER A 1 200 ? 62.311 8.295 -79.185 1.00 94.69 200 SER A C 1
ATOM 1566 O O . SER A 1 200 ? 63.173 8.598 -80.005 1.00 94.69 200 SER A O 1
ATOM 1568 N N . ALA A 1 201 ? 61.380 7.371 -79.441 1.00 94.31 201 ALA A N 1
ATOM 1569 C CA . ALA A 1 201 ? 61.350 6.589 -80.675 1.00 94.31 201 ALA A CA 1
ATOM 1570 C C . ALA A 1 201 ? 61.212 7.477 -81.927 1.00 94.31 201 ALA A C 1
ATOM 1572 O O . ALA A 1 201 ? 61.855 7.226 -82.946 1.00 94.31 201 ALA A O 1
ATOM 1573 N N . ALA A 1 202 ? 60.409 8.545 -81.862 1.00 95.56 202 ALA A N 1
ATOM 1574 C CA . ALA A 1 202 ? 60.281 9.506 -82.955 1.00 95.56 202 ALA A CA 1
ATOM 1575 C C . ALA A 1 202 ? 61.586 10.283 -83.206 1.00 95.56 202 ALA A C 1
ATOM 1577 O O . ALA A 1 202 ? 61.936 10.535 -84.361 1.00 95.56 202 ALA A O 1
ATOM 1578 N N . ASN A 1 203 ? 62.316 10.652 -82.150 1.00 94.44 203 ASN A N 1
ATOM 1579 C CA . ASN A 1 203 ? 63.623 11.299 -82.271 1.00 94.44 203 ASN A CA 1
ATOM 1580 C C . ASN A 1 203 ? 64.675 10.348 -82.857 1.00 94.44 203 ASN A C 1
ATOM 1582 O O . ASN A 1 203 ? 65.400 10.754 -83.765 1.00 94.44 203 ASN A O 1
ATOM 1586 N N . ASP A 1 204 ? 64.707 9.089 -82.417 1.00 94.38 204 ASP A N 1
ATOM 1587 C CA . ASP A 1 204 ? 65.606 8.062 -82.958 1.00 94.38 204 ASP A CA 1
ATOM 1588 C C . ASP A 1 204 ? 65.347 7.819 -84.450 1.00 94.38 204 ASP A C 1
ATOM 1590 O O . ASP A 1 204 ? 66.281 7.797 -85.254 1.00 94.38 204 ASP A O 1
ATOM 1594 N N . LEU A 1 205 ? 64.074 7.723 -84.854 1.00 94.38 205 LEU A N 1
ATOM 1595 C CA . LEU A 1 205 ? 63.686 7.609 -86.263 1.00 94.38 205 LEU A CA 1
ATOM 1596 C C . LEU A 1 205 ? 64.125 8.827 -87.083 1.00 94.38 205 LEU A C 1
ATOM 1598 O O . LEU A 1 205 ? 64.639 8.661 -88.188 1.00 94.38 205 LEU A O 1
ATOM 1602 N N . ARG A 1 206 ? 63.971 10.047 -86.552 1.00 94.38 206 ARG A N 1
ATOM 1603 C CA . ARG A 1 206 ? 64.450 11.275 -87.213 1.00 94.38 206 ARG A CA 1
ATOM 1604 C C . ARG A 1 206 ? 65.969 11.301 -87.340 1.00 94.38 206 ARG A C 1
ATOM 1606 O O . ARG A 1 206 ? 66.470 11.685 -88.393 1.00 94.38 206 ARG A O 1
ATOM 1613 N N . ALA A 1 207 ? 66.702 10.889 -86.307 1.00 94.19 207 ALA A N 1
ATOM 1614 C CA . ALA A 1 207 ? 68.159 10.808 -86.341 1.00 94.19 207 ALA A CA 1
ATOM 1615 C C . ALA A 1 207 ? 68.635 9.767 -87.366 1.00 94.19 207 ALA A C 1
ATOM 1617 O O . ALA A 1 207 ? 69.539 10.044 -88.156 1.00 94.19 207 ALA A O 1
ATOM 1618 N N . TYR A 1 208 ? 67.983 8.600 -87.413 1.00 94.44 208 TYR A N 1
ATOM 1619 C CA . TYR A 1 208 ? 68.238 7.578 -88.426 1.00 94.44 208 TYR A CA 1
ATOM 1620 C C . TYR A 1 208 ? 67.939 8.093 -89.839 1.00 94.44 208 TYR A C 1
ATOM 1622 O O . TYR A 1 208 ? 68.760 7.928 -90.739 1.00 94.44 208 TYR A O 1
ATOM 1630 N N . GLN A 1 209 ? 66.809 8.780 -90.030 1.00 93.44 209 GLN A N 1
ATOM 1631 C CA . GLN A 1 209 ? 66.449 9.393 -91.307 1.00 93.44 209 GLN A CA 1
ATOM 1632 C C . GLN A 1 209 ? 67.468 10.459 -91.731 1.00 93.44 209 GLN A C 1
ATOM 1634 O O . GLN A 1 209 ? 67.891 10.462 -92.882 1.00 93.44 209 GLN A O 1
ATOM 1639 N N . ALA A 1 210 ? 67.903 11.331 -90.818 1.00 92.75 210 ALA A N 1
ATOM 1640 C CA . ALA A 1 210 ? 68.924 12.343 -91.090 1.00 92.75 210 ALA A CA 1
ATOM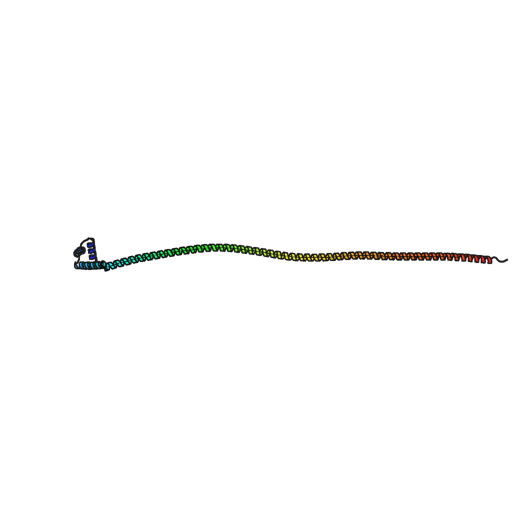 1641 C C . ALA A 1 210 ? 70.267 11.709 -91.482 1.00 92.75 210 ALA A C 1
ATOM 1643 O O . ALA A 1 210 ? 70.898 12.157 -92.437 1.00 92.75 210 ALA A O 1
ATOM 1644 N N . ARG A 1 211 ? 70.673 10.632 -90.797 1.00 93.56 211 ARG A N 1
ATOM 1645 C CA . ARG A 1 211 ? 71.870 9.859 -91.150 1.00 93.56 211 ARG A CA 1
ATOM 1646 C C . ARG A 1 211 ? 71.748 9.232 -92.537 1.00 93.56 211 ARG A C 1
ATOM 1648 O O . ARG A 1 211 ? 72.667 9.365 -93.331 1.00 93.56 211 ARG A O 1
ATOM 1655 N N . LEU A 1 212 ? 70.609 8.615 -92.851 1.00 93.25 212 LEU A N 1
ATOM 1656 C CA . LEU A 1 212 ? 70.364 8.026 -94.167 1.00 93.25 212 LEU A CA 1
ATOM 1657 C C . LEU A 1 212 ? 70.390 9.087 -95.278 1.00 93.25 212 LEU A C 1
ATOM 1659 O O . LEU A 1 212 ? 70.944 8.840 -96.344 1.00 93.25 212 LEU A O 1
ATOM 1663 N N . VAL A 1 213 ? 69.820 10.272 -95.035 1.00 94.25 213 VAL A N 1
ATOM 1664 C CA . VAL A 1 213 ? 69.887 11.402 -95.975 1.00 94.25 213 VAL A CA 1
ATOM 1665 C C . VAL A 1 213 ? 71.334 11.852 -96.179 1.00 94.25 213 VAL A C 1
ATOM 1667 O O . VAL A 1 213 ? 71.749 11.998 -97.325 1.00 94.25 213 VAL A O 1
ATOM 1670 N N . ALA A 1 214 ? 72.117 12.002 -95.107 1.00 92.56 214 ALA A N 1
ATOM 1671 C CA . ALA A 1 214 ? 73.533 12.355 -95.204 1.00 92.56 214 ALA A CA 1
ATOM 1672 C C . ALA A 1 214 ? 74.347 11.296 -95.975 1.00 92.56 214 ALA A C 1
ATOM 1674 O O . ALA A 1 214 ? 75.133 11.652 -96.853 1.00 92.56 214 ALA A O 1
ATOM 1675 N N . ASP A 1 215 ? 74.113 10.004 -95.717 1.00 92.31 215 ASP A N 1
ATOM 1676 C CA . ASP A 1 215 ? 74.750 8.897 -96.442 1.00 92.31 215 ASP A CA 1
ATOM 1677 C C . ASP A 1 215 ? 74.366 8.916 -97.936 1.00 92.31 215 ASP A C 1
ATOM 1679 O O . ASP A 1 215 ? 75.222 8.743 -98.807 1.00 92.31 215 ASP A O 1
ATOM 1683 N N . LEU A 1 216 ? 73.093 9.183 -98.264 1.00 92.50 216 LEU A N 1
ATOM 1684 C CA . LEU A 1 216 ? 72.625 9.330 -99.649 1.00 92.50 216 LEU A CA 1
ATOM 1685 C C . LEU A 1 216 ? 73.249 10.542 -100.350 1.00 92.50 216 LEU A C 1
ATOM 1687 O O . LEU A 1 216 ? 73.618 10.445 -101.522 1.00 92.50 216 LEU A O 1
ATOM 1691 N N . GLU A 1 217 ? 73.382 11.678 -99.666 1.00 92.69 217 GLU A N 1
ATOM 1692 C CA . GLU A 1 217 ? 74.056 12.866 -100.199 1.00 92.69 217 GLU A CA 1
ATOM 1693 C C . GLU A 1 217 ? 75.549 12.608 -100.432 1.00 92.69 217 GLU A C 1
ATOM 1695 O O . GLU A 1 217 ? 76.074 12.970 -101.491 1.00 92.69 217 GLU A O 1
ATOM 1700 N N . GLN A 1 218 ? 76.220 11.918 -99.504 1.00 91.88 218 GLN A N 1
ATOM 1701 C CA . GLN A 1 218 ? 77.611 11.507 -99.665 1.00 91.88 218 GLN A CA 1
ATOM 1702 C C . GLN A 1 218 ? 77.765 10.583 -100.878 1.00 91.88 218 GLN A C 1
ATOM 1704 O O . GLN A 1 218 ? 78.547 10.901 -101.778 1.00 91.88 218 GLN A O 1
ATOM 1709 N N . LEU A 1 219 ? 76.969 9.512 -100.970 1.00 90.94 219 LEU A N 1
ATOM 1710 C CA . LEU A 1 219 ? 76.962 8.598 -102.117 1.00 90.94 219 LEU A CA 1
ATOM 1711 C C . LEU A 1 219 ? 76.651 9.325 -103.430 1.00 90.94 219 LEU A C 1
ATOM 1713 O O . LEU A 1 219 ? 77.244 9.021 -104.465 1.00 90.94 219 LEU A O 1
ATOM 1717 N N . ARG A 1 220 ? 75.743 10.307 -103.424 1.00 90.50 220 ARG A N 1
ATOM 1718 C CA . ARG A 1 220 ? 75.446 11.130 -104.604 1.00 90.50 220 ARG A CA 1
ATOM 1719 C C . ARG A 1 220 ? 76.654 11.970 -105.015 1.00 90.50 220 ARG A C 1
ATOM 1721 O O . ARG A 1 220 ? 76.958 12.041 -106.204 1.00 90.50 220 ARG A O 1
ATOM 1728 N N . SER A 1 221 ? 77.350 12.581 -104.058 1.00 89.31 221 SER A N 1
ATOM 1729 C CA . SER A 1 221 ? 78.566 13.361 -104.318 1.00 89.31 221 SER A CA 1
ATOM 1730 C C . SER A 1 221 ? 79.711 12.489 -104.850 1.00 89.31 221 SER A C 1
ATOM 1732 O O . SER A 1 221 ? 80.419 12.892 -105.773 1.00 89.31 221 SER A O 1
ATOM 1734 N N . GLU A 1 222 ? 79.859 11.270 -104.326 1.00 90.12 222 GLU A N 1
ATOM 1735 C CA . GLU A 1 222 ? 80.830 10.283 -104.793 1.00 90.12 222 GLU A CA 1
ATOM 1736 C C . GLU A 1 222 ? 80.493 9.808 -106.207 1.00 90.12 222 GLU A C 1
ATOM 1738 O O . GLU A 1 222 ? 81.369 9.807 -107.068 1.00 90.12 222 GLU A O 1
ATOM 1743 N N . ASN A 1 223 ? 79.221 9.507 -106.487 1.00 88.19 223 ASN A N 1
ATOM 1744 C CA . ASN A 1 223 ? 78.753 9.174 -107.833 1.00 88.19 223 ASN A CA 1
ATOM 1745 C C . ASN A 1 223 ? 79.004 10.313 -108.827 1.00 88.19 223 ASN A C 1
ATOM 1747 O O . ASN A 1 223 ? 79.493 10.062 -109.923 1.00 88.19 223 ASN A O 1
ATOM 1751 N N . LEU A 1 224 ? 78.732 11.565 -108.447 1.00 89.50 224 LEU A N 1
ATOM 1752 C CA . LEU A 1 224 ? 79.040 12.737 -109.274 1.00 89.50 224 LEU A CA 1
ATOM 1753 C C . LEU A 1 224 ? 80.546 12.856 -109.548 1.00 89.50 224 LEU A C 1
ATOM 1755 O O . LEU A 1 224 ? 80.943 13.080 -110.689 1.00 89.50 224 LEU A O 1
ATOM 1759 N N . ARG A 1 225 ? 81.399 12.654 -108.536 1.00 87.94 225 ARG A N 1
ATOM 1760 C CA . ARG A 1 225 ? 82.863 12.645 -108.708 1.00 87.94 225 ARG A CA 1
ATOM 1761 C C . ARG A 1 225 ? 83.334 11.510 -109.615 1.00 87.94 225 ARG A C 1
ATOM 1763 O O . ARG A 1 225 ? 84.228 11.717 -110.432 1.00 87.94 225 ARG A O 1
ATOM 1770 N N . LEU A 1 226 ? 82.766 10.315 -109.470 1.00 87.56 226 LEU A N 1
ATOM 1771 C CA . LEU A 1 226 ? 83.079 9.168 -110.321 1.00 87.56 226 LEU A CA 1
ATOM 1772 C C . LEU A 1 226 ? 82.612 9.397 -111.759 1.00 87.56 226 LEU A C 1
ATOM 1774 O O . LEU A 1 226 ? 83.371 9.107 -112.675 1.00 87.56 226 LEU A O 1
ATOM 1778 N N . ALA A 1 227 ? 81.426 9.974 -111.959 1.00 86.38 227 ALA A N 1
ATOM 1779 C CA . ALA A 1 227 ? 80.919 10.352 -113.275 1.00 86.38 227 ALA A CA 1
ATOM 1780 C C . ALA A 1 227 ? 81.831 11.389 -113.949 1.00 86.38 227 ALA A C 1
ATOM 1782 O O . ALA A 1 227 ? 82.231 11.187 -115.089 1.00 86.38 227 ALA A O 1
ATOM 1783 N N . GLN A 1 228 ? 82.260 12.428 -113.223 1.00 84.94 228 GLN A N 1
ATOM 1784 C CA . GLN A 1 228 ? 83.239 13.398 -113.730 1.00 84.94 228 GLN A CA 1
ATOM 1785 C C . GLN A 1 228 ? 84.576 12.738 -114.089 1.00 84.94 228 GLN A C 1
ATOM 1787 O O . GLN A 1 228 ? 85.143 13.017 -115.143 1.00 84.94 228 GLN A O 1
ATOM 1792 N N . ARG A 1 229 ? 85.089 11.830 -113.246 1.00 85.31 229 ARG A N 1
ATOM 1793 C CA . ARG A 1 229 ? 86.302 11.061 -113.572 1.00 85.31 229 ARG A CA 1
ATOM 1794 C C . ARG A 1 229 ? 86.106 10.215 -114.826 1.00 85.31 229 ARG A C 1
ATOM 1796 O O . ARG A 1 229 ? 86.977 10.225 -115.691 1.00 85.31 229 ARG A O 1
ATOM 1803 N N . LEU A 1 230 ? 84.973 9.528 -114.948 1.00 83.19 230 LEU A N 1
ATOM 1804 C CA . LEU A 1 230 ? 84.635 8.735 -116.125 1.00 83.19 230 LEU A CA 1
ATOM 1805 C C . LEU A 1 230 ? 84.591 9.611 -117.382 1.00 83.19 230 LEU A C 1
ATOM 1807 O O . LEU A 1 230 ? 85.179 9.226 -118.383 1.00 83.19 230 LEU A O 1
ATOM 1811 N N . GLU A 1 231 ? 83.974 10.792 -117.325 1.00 82.19 231 GLU A N 1
ATOM 1812 C CA . GLU A 1 231 ? 83.969 11.757 -118.431 1.00 82.19 231 GLU A CA 1
ATOM 1813 C C . GLU A 1 231 ? 85.387 12.199 -118.806 1.00 82.19 231 GLU A C 1
ATOM 1815 O O . GLU A 1 231 ? 85.730 12.206 -119.986 1.00 82.19 231 GLU A O 1
ATOM 1820 N N . THR A 1 232 ? 86.249 12.509 -117.830 1.00 83.19 232 THR A N 1
ATOM 1821 C CA . THR A 1 232 ? 87.646 12.875 -118.125 1.00 83.19 232 THR A CA 1
ATOM 1822 C C . THR A 1 232 ? 88.440 11.720 -118.737 1.00 83.19 232 THR A C 1
ATOM 1824 O O . THR A 1 232 ? 89.223 11.935 -119.660 1.00 83.19 232 THR A O 1
ATOM 1827 N N . GLU A 1 233 ? 88.231 10.486 -118.273 1.00 79.94 233 GLU A N 1
ATOM 1828 C CA . GLU A 1 233 ? 88.867 9.301 -118.852 1.00 79.94 233 GLU A CA 1
ATOM 1829 C C . GLU A 1 233 ? 88.299 8.975 -120.238 1.00 79.94 233 GLU A C 1
ATOM 1831 O O . GLU A 1 233 ? 89.055 8.605 -121.130 1.00 79.94 233 GLU A O 1
ATOM 1836 N N . GLN A 1 234 ? 86.999 9.177 -120.472 1.00 80.50 234 GLN A N 1
ATOM 1837 C CA . GLN A 1 234 ? 86.388 9.070 -121.797 1.00 80.50 234 GLN A CA 1
ATOM 1838 C C . GLN A 1 234 ? 86.941 10.120 -122.756 1.00 80.50 234 GLN A C 1
ATOM 1840 O O . GLN A 1 234 ? 87.265 9.767 -123.884 1.00 80.50 234 GLN A O 1
ATOM 1845 N N . GLN A 1 235 ? 87.108 11.372 -122.319 1.00 79.19 235 GLN A N 1
ATOM 1846 C CA . GLN A 1 235 ? 87.737 12.425 -123.120 1.00 79.19 235 GLN A CA 1
ATOM 1847 C C . GLN A 1 235 ? 89.167 12.041 -123.505 1.00 79.19 235 GLN A C 1
ATOM 1849 O O . GLN A 1 235 ? 89.502 12.056 -124.691 1.00 79.19 235 GLN A O 1
ATOM 1854 N N . LYS A 1 236 ? 89.976 11.583 -122.539 1.00 78.19 236 LYS A N 1
ATOM 1855 C CA . LYS A 1 236 ? 91.315 11.040 -122.815 1.00 78.19 236 LYS A CA 1
ATOM 1856 C C . LYS A 1 236 ? 91.265 9.873 -123.795 1.00 78.19 236 LYS A C 1
ATOM 1858 O O . LYS A 1 236 ? 92.058 9.845 -124.726 1.00 78.19 236 LYS A O 1
ATOM 1863 N N . ASN A 1 237 ? 90.331 8.937 -123.630 1.00 76.12 237 ASN A N 1
ATOM 1864 C CA . ASN A 1 237 ? 90.158 7.820 -124.556 1.00 76.12 237 ASN A CA 1
ATOM 1865 C C . ASN A 1 237 ? 89.758 8.298 -125.955 1.00 76.12 237 ASN A C 1
ATOM 1867 O O . ASN A 1 237 ? 90.308 7.813 -126.932 1.00 76.12 237 ASN A O 1
ATOM 1871 N N . THR A 1 238 ? 88.857 9.275 -126.089 1.00 76.38 238 THR A N 1
ATOM 1872 C CA . THR A 1 238 ? 88.509 9.849 -127.396 1.00 76.38 238 THR A CA 1
ATOM 1873 C C . THR A 1 238 ? 89.673 10.600 -128.023 1.00 76.38 238 THR A C 1
ATOM 1875 O O . THR A 1 238 ? 89.846 10.527 -129.236 1.00 76.38 238 THR A O 1
ATOM 1878 N N . ASP A 1 239 ? 90.501 11.280 -127.233 1.00 74.94 239 ASP A N 1
ATOM 1879 C CA . ASP A 1 239 ? 91.700 11.946 -127.733 1.00 74.94 239 ASP A CA 1
ATOM 1880 C C . ASP A 1 239 ? 92.782 10.936 -128.129 1.00 74.94 239 ASP A C 1
ATOM 1882 O O . ASP A 1 239 ? 93.422 11.117 -129.163 1.00 74.94 239 ASP A O 1
ATOM 1886 N N . LEU A 1 240 ? 92.924 9.828 -127.396 1.00 74.00 240 LEU A N 1
ATOM 1887 C CA . LEU A 1 240 ? 93.764 8.692 -127.779 1.00 74.00 240 LEU A CA 1
ATOM 1888 C C . LEU A 1 240 ? 93.238 8.006 -129.043 1.00 74.00 240 LEU A C 1
ATOM 1890 O O . LEU A 1 240 ? 94.020 7.750 -129.945 1.00 74.00 240 LEU A O 1
ATOM 1894 N N . VAL A 1 241 ? 91.929 7.779 -129.175 1.00 75.31 241 VAL A N 1
ATOM 1895 C CA . VAL A 1 241 ? 91.309 7.248 -130.402 1.00 75.31 241 VAL A CA 1
ATOM 1896 C C . VAL A 1 241 ? 91.505 8.214 -131.567 1.00 75.31 241 VAL A C 1
ATOM 1898 O O . VAL A 1 241 ? 91.814 7.775 -132.666 1.00 75.31 241 VAL A O 1
ATOM 1901 N N . ARG A 1 242 ? 91.409 9.533 -131.356 1.00 70.56 242 ARG A N 1
ATOM 1902 C CA . ARG A 1 242 ? 91.754 10.530 -132.384 1.00 70.56 242 ARG A CA 1
ATOM 1903 C C . ARG A 1 242 ? 93.241 10.516 -132.725 1.00 70.56 242 ARG A C 1
ATOM 1905 O O . ARG A 1 242 ? 93.583 10.750 -133.879 1.00 70.56 242 ARG A O 1
ATOM 1912 N N . GLN A 1 243 ? 94.126 10.284 -131.758 1.00 70.00 243 GLN A N 1
ATOM 1913 C CA . GLN A 1 243 ? 95.559 10.127 -132.009 1.00 70.00 243 GLN A CA 1
ATOM 1914 C C . GLN A 1 243 ? 95.853 8.831 -132.769 1.00 70.00 243 GLN A C 1
ATOM 1916 O O . GLN A 1 243 ? 96.630 8.875 -133.715 1.00 70.00 243 GLN A O 1
ATOM 1921 N N . ILE A 1 244 ? 95.188 7.722 -132.436 1.00 68.94 244 ILE A N 1
ATOM 1922 C CA . ILE A 1 244 ? 95.252 6.458 -133.178 1.00 68.94 244 ILE A CA 1
ATOM 1923 C C . ILE A 1 244 ? 94.710 6.663 -134.592 1.00 68.94 244 ILE A C 1
ATOM 1925 O O . ILE A 1 244 ? 95.412 6.343 -135.534 1.00 68.94 244 ILE A O 1
ATOM 1929 N N . ALA A 1 245 ? 93.558 7.311 -134.770 1.00 60.66 245 ALA A N 1
ATOM 1930 C CA . ALA A 1 245 ? 93.008 7.632 -136.088 1.00 60.66 245 ALA A CA 1
ATOM 1931 C C . ALA A 1 245 ? 93.918 8.578 -136.894 1.00 60.66 245 ALA A C 1
ATOM 1933 O O . ALA A 1 245 ? 94.021 8.457 -138.112 1.00 60.66 245 ALA A O 1
ATOM 1934 N N . LYS A 1 246 ? 94.624 9.510 -136.235 1.00 60.66 246 LYS A N 1
ATOM 1935 C CA . LYS A 1 246 ? 95.671 10.321 -136.877 1.00 60.66 246 LYS A CA 1
ATOM 1936 C C . LYS A 1 246 ? 96.870 9.465 -137.279 1.00 60.66 246 LYS A C 1
ATOM 1938 O O . LYS A 1 246 ? 97.363 9.642 -138.383 1.00 60.66 246 LYS A O 1
ATOM 1943 N N . LEU A 1 247 ? 97.324 8.543 -136.434 1.00 59.31 247 LEU A N 1
ATOM 1944 C CA . LEU A 1 247 ? 98.425 7.623 -136.742 1.00 59.31 247 LEU A CA 1
ATOM 1945 C C . LEU A 1 247 ? 98.049 6.618 -137.847 1.00 59.31 247 LEU A C 1
ATOM 1947 O O . LEU A 1 247 ? 98.866 6.352 -138.722 1.00 59.31 247 LEU A O 1
ATOM 1951 N N . GLU A 1 248 ? 96.809 6.132 -137.872 1.00 56.59 248 GLU A N 1
ATOM 1952 C CA . GLU A 1 248 ? 96.244 5.304 -138.945 1.00 56.59 248 GLU A CA 1
ATOM 1953 C C . GLU A 1 248 ? 96.097 6.103 -140.248 1.00 56.59 248 GLU A C 1
ATOM 1955 O O . GLU A 1 248 ? 96.413 5.591 -141.321 1.00 56.59 248 GLU A O 1
ATOM 1960 N N . GLY A 1 249 ? 95.732 7.388 -140.163 1.00 57.22 249 GLY A N 1
ATOM 1961 C CA . GLY A 1 249 ? 95.761 8.318 -141.294 1.00 57.22 249 GLY A CA 1
ATOM 1962 C C . GLY A 1 249 ? 97.175 8.573 -141.830 1.00 57.22 249 GLY A C 1
ATOM 1963 O O . GLY A 1 249 ? 97.368 8.609 -143.041 1.00 57.22 249 GLY A O 1
ATOM 1964 N N . TYR A 1 250 ? 98.181 8.665 -140.954 1.00 54.09 250 TYR A N 1
ATOM 1965 C CA . TYR A 1 250 ? 99.593 8.772 -141.349 1.00 54.09 250 TYR A CA 1
ATOM 1966 C C . TYR A 1 250 ? 100.147 7.477 -141.966 1.00 54.09 250 TYR A C 1
ATOM 1968 O O . TYR A 1 250 ? 101.071 7.542 -142.773 1.00 54.09 250 TYR A O 1
ATOM 1976 N N . LEU A 1 251 ? 99.572 6.313 -141.649 1.00 52.66 251 LEU A N 1
ATOM 1977 C CA . LEU A 1 251 ? 99.944 5.024 -142.247 1.00 52.66 251 LEU A CA 1
ATOM 1978 C C . LEU A 1 251 ? 99.290 4.763 -143.616 1.00 52.66 251 LEU A C 1
ATOM 1980 O O . LEU A 1 251 ? 99.776 3.909 -144.352 1.00 52.66 251 LEU A O 1
ATOM 1984 N N . GLN A 1 252 ? 98.236 5.498 -143.992 1.00 47.09 252 GLN A N 1
ATOM 1985 C CA . GLN A 1 252 ? 97.590 5.376 -145.310 1.00 47.09 252 GLN A CA 1
ATOM 1986 C C . GLN A 1 252 ? 98.097 6.377 -146.364 1.00 47.09 252 GLN A C 1
ATOM 1988 O O . GLN A 1 252 ? 97.717 6.274 -147.529 1.00 47.09 252 GLN A O 1
ATOM 1993 N N . THR A 1 253 ? 99.001 7.296 -146.009 1.00 44.94 253 THR A N 1
ATOM 1994 C CA . THR A 1 253 ? 99.661 8.201 -146.967 1.00 44.94 253 THR A CA 1
ATOM 1995 C C . THR A 1 253 ? 101.180 8.059 -146.932 1.00 44.94 253 THR A C 1
ATOM 1997 O O . THR A 1 253 ? 101.902 8.904 -146.409 1.00 44.94 253 THR A O 1
ATOM 2000 N N . GLY A 1 254 ? 101.641 6.973 -147.544 1.00 31.81 254 GLY A N 1
ATOM 2001 C CA . GLY A 1 254 ? 102.953 6.793 -148.165 1.00 31.81 254 GLY A CA 1
ATOM 2002 C C . GLY A 1 254 ? 102.906 5.491 -148.982 1.00 31.81 254 GLY A C 1
ATOM 2003 O O . GLY A 1 254 ? 102.308 4.538 -148.482 1.00 31.81 254 GLY A O 1
ATOM 2004 N N . PRO A 1 255 ? 103.471 5.397 -150.207 1.00 46.66 255 PRO A N 1
ATOM 2005 C CA . PRO A 1 255 ? 104.566 6.216 -150.737 1.00 46.66 255 PRO A CA 1
ATOM 2006 C C . PRO A 1 255 ? 104.365 6.761 -152.172 1.00 46.66 255 PRO A C 1
ATOM 2008 O O . PRO A 1 255 ? 103.706 6.149 -153.008 1.00 46.66 255 PRO A O 1
ATOM 2011 N N . THR A 1 256 ? 105.054 7.865 -152.463 1.00 39.22 256 THR A N 1
ATOM 2012 C CA . THR A 1 256 ? 105.992 8.019 -153.597 1.00 39.22 256 THR A CA 1
ATOM 2013 C C . THR A 1 256 ? 107.015 9.068 -153.206 1.00 39.22 256 THR A C 1
ATOM 2015 O O . THR A 1 256 ? 106.583 10.071 -152.594 1.00 39.22 256 THR A O 1
#

Sequence (256 aa):
MSRSGISKADVQHAIEMLEKEGKSVTVPDIRVLIGGSFTTIQRFKKEIEADRQTMTGPAGRIRRDITELVAQLEDKLIQIARLEAEGAKAALKAGEQAMAEKLRLANERLSSLQEKNRDLEMRLAGAESMAREYSEKYNAANNELARQAVDLTYSQRESATRGQRIETLSSELKTARDALEAFQEAVQRQRAQEQEQHASAANDLRAYQARLVADLEQLRSENLRLAQRLETEQQKNTDLVRQIAKLEGYLQTGPT

Foldseek 3Di:
DDPPDDDLVLLVVLQVVCVVVVHDSDLVSSCVVRNDDSVVSVVSVVVVVVVVCCCVPPNVVVVVVVVVVVVVVVVVVVVVVVVVVVVVVVVVVVVVVVVVVVVVVVVVVVVVVVVVVVVVVVVVVVVVVVVVVVVVVVVVVVVVVVVVVVVVVVVVVVVVVVVVVVVVVVVVVVVVVVVVVVVVVVVVVVVVVVVVVVVVVVVVVVVVVVVVVVVVVVVVVVVVVVVVVVVVVVVVVVVVVVVVVVVVVVVVDDDD

Radius of gyration: 99.92 Å; chains: 1; bounding box: 192×46×261 Å

InterPro domains:
  IPR021104 KfrA, N-terminal DNA-binding domain [PF11740] (8-115)